Protein AF-A0A2G9THF0-F1 (afdb_monomer)

Foldseek 3Di:
DVVVVVVVVVVCCVVPVVPPPVPDPDLVVLVVLLVVLLVVLLVQLLVQLVPDDPLDRDDDDPVLVVSLVVSLCSLQVVNVRPDDVLVVLVVLLVLLLVLLVLCLPPPRDDGSVNSSSLSSSVSSLSSSLSNLVSQCPDPPDVVSLVSSLVSLVVCLVVLVVSLVSLVPDDCPVPVSSVSVNVSSVVSNVSSVVSNPPDD

pLDDT: mean 84.86, std 12.93, range [45.62, 97.19]

Mean predicted aligned error: 7.99 Å

Structure (mmCIF, N/CA/C/O backbone):
data_AF-A0A2G9THF0-F1
#
_entry.id   AF-A0A2G9THF0-F1
#
loop_
_atom_site.group_PDB
_atom_site.id
_atom_site.type_symbol
_atom_site.label_atom_id
_atom_site.label_alt_id
_atom_site.label_comp_id
_atom_site.label_asym_id
_atom_site.label_entity_id
_atom_site.label_seq_id
_atom_site.pdbx_PDB_ins_code
_atom_site.Cartn_x
_atom_site.Cartn_y
_atom_site.Cartn_z
_atom_site.occupancy
_atom_site.B_iso_or_equiv
_atom_site.auth_seq_id
_atom_site.auth_comp_id
_atom_site.auth_asym_id
_atom_site.auth_atom_id
_atom_site.pdbx_PDB_model_num
ATOM 1 N N . LEU A 1 1 ? 20.367 29.886 -7.379 1.00 46.19 1 LEU A N 1
ATOM 2 C CA . LEU A 1 1 ? 20.424 29.221 -6.057 1.00 46.19 1 LEU A CA 1
ATOM 3 C C . LEU A 1 1 ? 20.189 27.704 -6.119 1.00 46.19 1 LEU A C 1
ATOM 5 O O . LEU A 1 1 ? 21.169 26.982 -6.023 1.00 46.19 1 LEU A O 1
ATOM 9 N N . GLN A 1 2 ? 18.974 27.166 -6.332 1.00 45.62 2 GLN A N 1
ATOM 10 C CA . GLN A 1 2 ? 18.780 25.691 -6.378 1.00 45.62 2 GLN A CA 1
ATOM 11 C C . GLN A 1 2 ? 19.517 24.988 -7.537 1.00 45.62 2 GLN A C 1
ATOM 13 O O . GLN A 1 2 ? 19.970 23.855 -7.388 1.00 45.62 2 GLN A O 1
ATOM 18 N N . THR A 1 3 ? 19.655 25.653 -8.685 1.00 47.78 3 THR A N 1
ATOM 19 C CA . THR A 1 3 ? 20.345 25.112 -9.868 1.00 47.78 3 THR A CA 1
ATOM 20 C C . THR A 1 3 ? 21.864 25.061 -9.681 1.00 47.78 3 THR A C 1
ATOM 22 O O . THR A 1 3 ? 22.498 24.100 -10.097 1.00 47.78 3 THR A O 1
ATOM 25 N N . GLU A 1 4 ? 22.441 26.047 -8.987 1.00 49.06 4 GLU A N 1
ATOM 26 C CA . GLU A 1 4 ? 23.880 26.109 -8.684 1.00 49.06 4 GLU A CA 1
ATOM 27 C C . GLU A 1 4 ? 24.289 25.021 -7.688 1.00 49.06 4 GLU A C 1
ATOM 29 O O . GLU A 1 4 ? 25.320 24.383 -7.872 1.00 49.06 4 GLU A O 1
ATOM 34 N N . GLY A 1 5 ? 23.441 24.733 -6.692 1.00 53.19 5 GLY A N 1
ATOM 35 C CA . GLY A 1 5 ? 23.675 23.635 -5.749 1.00 53.19 5 GLY A CA 1
ATOM 36 C C . GLY A 1 5 ? 23.718 22.261 -6.427 1.00 53.19 5 GLY A C 1
ATOM 37 O O . GLY A 1 5 ? 24.566 21.439 -6.093 1.00 53.19 5 GLY A O 1
ATOM 38 N N . LYS A 1 6 ? 22.860 22.023 -7.431 1.00 55.34 6 LYS A N 1
ATOM 39 C CA . LYS A 1 6 ? 22.876 20.780 -8.223 1.00 55.34 6 LYS A CA 1
ATOM 40 C C . LYS A 1 6 ? 24.129 20.662 -9.094 1.00 55.34 6 LYS A C 1
ATOM 42 O O . LYS A 1 6 ? 24.686 19.574 -9.182 1.00 55.34 6 LYS A O 1
ATOM 47 N N . ILE A 1 7 ? 24.578 21.764 -9.702 1.00 60.97 7 ILE A N 1
ATOM 48 C CA . ILE A 1 7 ? 25.800 21.805 -10.525 1.00 60.97 7 ILE A CA 1
ATOM 49 C C . ILE A 1 7 ? 27.044 21.549 -9.661 1.00 60.97 7 ILE A C 1
ATOM 51 O O . ILE A 1 7 ? 27.917 20.788 -10.068 1.00 60.97 7 ILE A O 1
ATOM 55 N N . LEU A 1 8 ? 27.097 22.117 -8.453 1.00 65.19 8 LEU A N 1
ATOM 56 C CA . LEU A 1 8 ? 28.197 21.908 -7.506 1.00 65.19 8 LEU A CA 1
ATOM 57 C C . LEU A 1 8 ? 28.259 20.467 -6.985 1.00 65.19 8 LEU A C 1
ATOM 59 O O . LEU A 1 8 ? 29.343 19.897 -6.936 1.00 65.19 8 LEU A O 1
ATOM 63 N N . LEU A 1 9 ? 27.115 19.853 -6.665 1.00 62.41 9 LEU A N 1
ATOM 64 C CA . LEU A 1 9 ? 27.041 18.432 -6.298 1.00 62.41 9 LEU A CA 1
ATOM 65 C C . LEU A 1 9 ? 27.510 17.521 -7.439 1.00 62.41 9 LEU A C 1
ATOM 67 O O . LEU A 1 9 ? 28.264 16.581 -7.212 1.00 62.41 9 LEU A O 1
ATOM 71 N N . TRP A 1 10 ? 27.108 17.820 -8.676 1.00 60.34 10 TRP A N 1
ATOM 72 C CA . TRP A 1 10 ? 27.529 17.049 -9.846 1.00 60.34 10 TRP A CA 1
ATOM 73 C C . TRP A 1 10 ? 29.036 17.177 -10.109 1.00 60.34 10 TRP A C 1
ATOM 75 O O . TRP A 1 10 ? 29.701 16.179 -10.372 1.00 60.34 10 TRP A O 1
ATOM 85 N N . ALA A 1 11 ? 29.589 18.387 -9.986 1.00 68.12 11 ALA A N 1
ATOM 86 C CA . ALA A 1 11 ? 31.026 18.633 -10.103 1.00 68.12 11 ALA A CA 1
ATOM 87 C C . ALA A 1 11 ? 31.825 17.945 -8.981 1.00 68.12 11 ALA A C 1
ATOM 89 O O . ALA A 1 11 ? 32.871 17.358 -9.253 1.00 68.12 11 ALA A O 1
ATOM 90 N N . TRP A 1 12 ? 31.303 17.946 -7.749 1.00 69.38 12 TRP A N 1
ATOM 91 C CA . TRP A 1 12 ? 31.899 17.231 -6.618 1.00 69.38 12 TRP A CA 1
ATOM 92 C C . TRP A 1 12 ? 31.976 15.727 -6.883 1.00 69.38 12 TRP A C 1
ATOM 94 O O . TRP A 1 12 ? 33.036 15.131 -6.736 1.00 69.38 12 TRP A O 1
ATOM 104 N N . PHE A 1 13 ? 30.888 15.112 -7.349 1.00 69.00 13 PHE A N 1
ATOM 105 C CA . PHE A 1 13 ? 30.858 13.676 -7.639 1.00 69.00 13 PHE A CA 1
ATOM 106 C C . PHE A 1 13 ? 31.727 13.258 -8.833 1.00 69.00 13 PHE A C 1
ATOM 108 O O . PHE A 1 13 ? 32.204 12.127 -8.868 1.00 69.00 13 PHE A O 1
ATOM 115 N N . GLN A 1 14 ? 31.974 14.157 -9.789 1.00 62.50 14 GLN A N 1
ATOM 116 C CA . GLN A 1 14 ? 32.952 13.924 -10.858 1.00 62.50 14 GLN A CA 1
ATOM 117 C C . GLN A 1 14 ? 34.396 13.953 -10.335 1.00 62.50 14 GLN A C 1
ATOM 119 O O . GLN A 1 14 ? 35.231 13.178 -10.794 1.00 62.50 14 GLN A O 1
ATOM 124 N N . GLN A 1 15 ? 34.692 14.837 -9.377 1.00 66.56 15 GLN A N 1
ATOM 125 C CA . GLN A 1 15 ? 36.041 15.038 -8.842 1.00 66.56 15 GLN A CA 1
ATOM 126 C C . GLN A 1 15 ? 36.404 14.046 -7.725 1.00 66.56 15 GLN A C 1
ATOM 128 O O . GLN A 1 15 ? 37.558 13.640 -7.621 1.00 66.56 15 GLN A O 1
ATOM 133 N N . PHE A 1 16 ? 35.419 13.621 -6.935 1.00 67.00 16 PHE A N 1
ATOM 134 C CA . PHE A 1 16 ? 35.563 12.701 -5.807 1.00 67.00 16 PHE A CA 1
ATOM 135 C C . PHE A 1 16 ? 34.676 11.471 -6.006 1.00 67.00 16 PHE A C 1
ATOM 137 O O . PHE A 1 16 ? 33.844 11.127 -5.169 1.00 67.00 16 PHE A O 1
ATOM 144 N N . SER A 1 17 ? 34.833 10.803 -7.151 1.00 55.53 17 SER A N 1
ATOM 145 C CA . SER A 1 17 ? 34.035 9.612 -7.480 1.00 55.53 17 SER A CA 1
ATOM 146 C C . SER A 1 17 ? 34.189 8.472 -6.460 1.00 55.53 17 SER A C 1
ATOM 148 O O . SER A 1 17 ? 33.284 7.661 -6.305 1.00 55.53 17 SER A O 1
ATOM 150 N N . GLU A 1 18 ? 35.293 8.451 -5.711 1.00 52.53 18 GLU A N 1
ATOM 151 C CA . GLU A 1 18 ? 35.567 7.501 -4.626 1.00 52.53 18 GLU A CA 1
ATOM 152 C C . GLU A 1 18 ? 34.770 7.797 -3.340 1.00 52.53 18 GLU A C 1
ATOM 154 O O . GLU A 1 18 ? 34.523 6.881 -2.556 1.00 52.53 18 GLU A O 1
ATOM 159 N N . GLU A 1 19 ? 34.336 9.049 -3.141 1.00 56.50 19 GLU A N 1
ATOM 160 C CA . GLU A 1 19 ? 33.492 9.492 -2.017 1.00 56.50 19 GLU A CA 1
ATOM 161 C C . GLU A 1 19 ? 31.995 9.302 -2.291 1.00 56.50 19 GLU A C 1
ATOM 163 O O . GLU A 1 19 ? 31.172 9.460 -1.385 1.00 56.50 19 GLU A O 1
ATOM 168 N N . LEU A 1 20 ? 31.615 8.955 -3.528 1.00 56.69 20 LEU A N 1
ATOM 169 C CA . LEU A 1 20 ? 30.257 8.504 -3.808 1.00 56.69 20 LEU A CA 1
ATOM 170 C C . LEU A 1 20 ? 30.009 7.223 -3.001 1.00 56.69 20 LEU A C 1
ATOM 172 O O . LEU A 1 20 ? 30.681 6.216 -3.241 1.00 56.69 20 LEU A O 1
ATOM 176 N N . PRO A 1 21 ? 28.987 7.177 -2.130 1.00 51.50 21 PRO A N 1
ATOM 177 C CA . PRO A 1 21 ? 28.589 5.953 -1.440 1.00 51.50 21 PRO A CA 1
ATOM 178 C C . PRO A 1 21 ? 27.869 4.972 -2.393 1.00 51.50 21 PRO A C 1
ATOM 180 O O . PRO A 1 21 ? 26.938 4.279 -2.001 1.00 51.50 21 PRO A O 1
ATOM 183 N N . LEU A 1 22 ? 28.275 4.920 -3.666 1.00 53.69 22 LEU A N 1
ATOM 184 C CA . LEU A 1 22 ? 27.752 4.038 -4.713 1.00 53.69 22 LEU A CA 1
ATOM 185 C C . LEU A 1 22 ? 28.699 2.860 -4.984 1.00 53.69 22 LEU A C 1
ATOM 187 O O . LEU A 1 22 ? 28.663 2.280 -6.066 1.00 53.69 22 LEU A O 1
ATOM 191 N N . GLN A 1 23 ? 29.563 2.501 -4.029 1.00 50.25 23 GLN A N 1
ATOM 192 C CA . GLN A 1 23 ? 30.571 1.459 -4.249 1.00 50.25 23 GLN A CA 1
ATOM 193 C C . GLN A 1 23 ? 29.983 0.045 -4.416 1.00 50.25 23 GLN A C 1
ATOM 195 O O . GLN A 1 23 ? 30.711 -0.860 -4.812 1.00 50.25 23 GLN A O 1
ATOM 200 N N . ASP A 1 24 ? 28.678 -0.157 -4.196 1.00 58.00 24 ASP A N 1
ATOM 201 C CA . ASP A 1 24 ? 28.035 -1.454 -4.431 1.00 58.00 24 ASP A CA 1
ATOM 202 C C . ASP A 1 24 ? 26.539 -1.319 -4.789 1.00 58.00 24 ASP A C 1
ATOM 204 O O . ASP A 1 24 ? 25.646 -1.750 -4.053 1.00 58.00 24 ASP A O 1
ATOM 208 N N . VAL A 1 25 ? 26.234 -0.682 -5.929 1.00 63.56 25 VAL A N 1
ATOM 209 C CA . VAL A 1 25 ? 24.871 -0.653 -6.506 1.00 63.56 25 VAL A CA 1
ATOM 210 C C . VAL A 1 25 ? 24.585 -1.982 -7.214 1.00 63.56 25 VAL A C 1
ATOM 212 O O . VAL A 1 25 ? 24.478 -2.067 -8.437 1.00 63.56 25 VAL A O 1
ATOM 215 N N . SER A 1 26 ? 24.500 -3.055 -6.432 1.00 71.94 26 SER A N 1
ATOM 216 C CA . SER A 1 26 ? 24.036 -4.361 -6.893 1.00 71.94 26 SER A CA 1
ATOM 217 C C . SER A 1 26 ? 22.521 -4.495 -6.707 1.00 71.94 26 SER A C 1
ATOM 219 O O . SER A 1 26 ? 21.927 -3.877 -5.821 1.00 71.94 26 SER A O 1
ATOM 221 N N . THR A 1 27 ? 21.872 -5.348 -7.507 1.00 73.06 27 THR A N 1
ATOM 222 C CA . THR A 1 27 ? 20.439 -5.673 -7.343 1.00 73.06 27 THR A CA 1
ATOM 223 C C . THR A 1 27 ? 20.122 -6.148 -5.922 1.00 73.06 27 THR A C 1
ATOM 225 O O . THR A 1 27 ? 19.063 -5.830 -5.383 1.00 73.06 27 THR A O 1
ATOM 228 N N . HIS A 1 28 ? 21.057 -6.869 -5.295 1.00 78.94 28 HIS A N 1
ATOM 229 C CA . HIS A 1 28 ? 20.930 -7.330 -3.917 1.00 78.94 28 HIS A CA 1
ATOM 230 C C . HIS A 1 28 ? 20.872 -6.162 -2.926 1.00 78.94 28 HIS A C 1
ATOM 232 O O . HIS A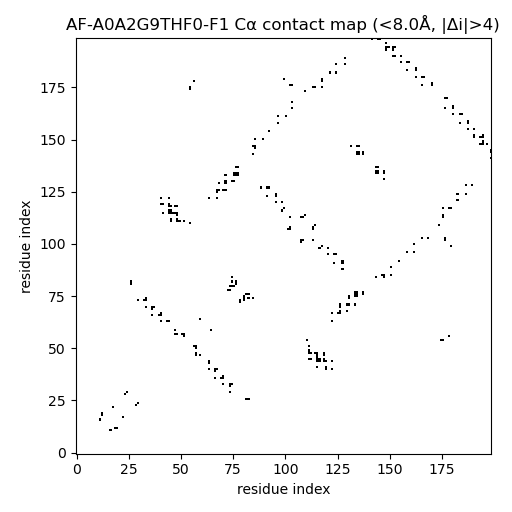 1 28 ? 19.949 -6.099 -2.118 1.00 78.94 28 HIS A O 1
ATOM 238 N N . ASN A 1 29 ? 21.803 -5.209 -3.017 1.00 78.75 29 ASN A N 1
ATOM 239 C CA . ASN A 1 29 ? 21.850 -4.077 -2.092 1.00 78.75 29 ASN A CA 1
ATOM 240 C C . ASN A 1 29 ? 20.678 -3.114 -2.286 1.00 78.75 29 ASN A C 1
ATOM 242 O O . ASN A 1 29 ? 20.147 -2.611 -1.301 1.00 78.75 29 ASN A O 1
ATOM 246 N N . VAL A 1 30 ? 20.227 -2.909 -3.528 1.00 79.31 30 VAL A N 1
ATOM 247 C CA . VAL A 1 30 ? 19.004 -2.140 -3.822 1.00 79.31 30 VAL A CA 1
ATOM 248 C C . VAL A 1 30 ? 17.781 -2.803 -3.187 1.00 79.31 30 VAL A C 1
ATOM 250 O O . VAL A 1 30 ? 16.990 -2.125 -2.533 1.00 79.31 30 VAL A O 1
ATOM 253 N N . SER A 1 31 ? 17.652 -4.126 -3.322 1.00 81.94 31 SER A N 1
ATOM 254 C CA . SER A 1 31 ? 16.538 -4.877 -2.725 1.00 81.94 31 SER A CA 1
ATOM 255 C C . SER A 1 31 ? 16.580 -4.814 -1.198 1.00 81.94 31 SER A C 1
ATOM 257 O O . SER A 1 31 ? 15.575 -4.505 -0.567 1.00 81.94 31 SER A O 1
ATOM 259 N N . LYS A 1 32 ? 17.759 -5.009 -0.599 1.00 85.62 32 LYS A N 1
ATOM 260 C CA . LYS A 1 32 ? 17.951 -4.915 0.851 1.00 85.62 32 LYS A CA 1
ATOM 261 C C . LYS A 1 32 ? 17.640 -3.515 1.389 1.00 85.62 32 LYS A C 1
ATOM 263 O O . LYS A 1 32 ? 16.940 -3.392 2.387 1.00 85.62 32 LYS A O 1
ATOM 268 N N . ALA A 1 33 ? 18.111 -2.463 0.720 1.00 86.56 33 ALA A N 1
ATOM 269 C CA . ALA A 1 33 ? 17.823 -1.083 1.110 1.00 86.56 33 ALA A CA 1
ATOM 270 C C . ALA A 1 33 ? 16.321 -0.770 1.031 1.00 86.56 33 ALA A C 1
ATOM 272 O O . ALA A 1 33 ? 15.780 -0.098 1.908 1.00 86.56 33 ALA A O 1
ATOM 273 N N . TYR A 1 34 ? 15.634 -1.291 0.012 1.00 89.00 34 TYR A N 1
ATOM 274 C CA . TYR A 1 34 ? 14.182 -1.200 -0.089 1.00 89.00 34 TYR A CA 1
ATOM 275 C C . TYR A 1 34 ? 13.473 -1.937 1.060 1.00 89.00 34 TYR A C 1
ATOM 277 O O . TYR A 1 34 ? 12.586 -1.368 1.693 1.00 89.00 34 TYR A O 1
ATOM 285 N N . GLU A 1 35 ? 13.880 -3.167 1.377 1.00 90.56 35 GLU A N 1
ATOM 286 C CA . GLU A 1 35 ? 13.319 -3.934 2.497 1.00 90.56 35 GLU A CA 1
ATOM 287 C C . GLU A 1 35 ? 13.536 -3.243 3.849 1.00 90.56 35 GLU A C 1
ATOM 289 O O . GLU A 1 35 ? 12.630 -3.212 4.683 1.00 90.56 35 GLU A O 1
ATOM 294 N N . ASP A 1 36 ? 14.714 -2.665 4.073 1.00 92.69 36 ASP A N 1
ATOM 295 C CA . ASP A 1 36 ? 15.015 -1.937 5.305 1.00 92.69 36 ASP A CA 1
ATOM 296 C C . ASP A 1 36 ? 14.191 -0.642 5.408 1.00 92.69 36 ASP A C 1
ATOM 298 O O . ASP A 1 36 ? 13.702 -0.312 6.490 1.00 92.69 36 ASP A O 1
ATOM 302 N N . LEU A 1 37 ? 13.923 0.038 4.285 1.00 93.12 37 LEU A N 1
ATOM 303 C CA . LEU A 1 37 ? 12.974 1.156 4.244 1.00 93.12 37 LEU A CA 1
ATOM 304 C C . LEU A 1 37 ? 11.540 0.719 4.558 1.00 93.12 37 LEU A C 1
ATOM 306 O O . LEU A 1 37 ? 10.845 1.429 5.282 1.00 93.12 37 LEU A O 1
ATOM 310 N N . LEU A 1 38 ? 11.091 -0.439 4.064 1.00 93.81 38 LEU A N 1
ATOM 311 C CA . LEU A 1 38 ? 9.764 -0.966 4.402 1.00 93.81 38 LEU A CA 1
ATOM 312 C C . LEU A 1 38 ? 9.626 -1.234 5.904 1.00 93.81 38 LEU A C 1
ATOM 314 O O . LEU A 1 38 ? 8.623 -0.836 6.497 1.00 93.81 38 LEU A O 1
ATOM 318 N N . LYS A 1 39 ? 10.640 -1.851 6.523 1.00 95.50 39 LYS A N 1
ATOM 319 C CA . LYS A 1 39 ? 10.667 -2.075 7.978 1.00 95.50 39 LYS A CA 1
ATOM 320 C C . LYS A 1 39 ? 10.646 -0.756 8.740 1.00 95.50 39 LYS A C 1
ATOM 322 O O . LYS A 1 39 ? 9.875 -0.599 9.678 1.00 95.50 39 LYS A O 1
ATOM 327 N N . HIS A 1 40 ? 11.435 0.222 8.307 1.00 96.00 40 HIS A N 1
ATOM 328 C CA . HIS A 1 40 ? 11.429 1.538 8.934 1.00 96.00 40 HIS A CA 1
ATOM 329 C C . HIS A 1 40 ? 10.055 2.224 8.824 1.00 96.00 40 HIS A C 1
ATOM 331 O O . HIS A 1 40 ? 9.562 2.807 9.787 1.00 96.00 40 HIS A O 1
ATOM 337 N N . MET A 1 41 ? 9.378 2.098 7.680 1.00 95.75 41 MET A N 1
ATOM 338 C CA . MET A 1 41 ? 8.012 2.600 7.503 1.00 95.75 41 MET A CA 1
ATOM 339 C C . MET A 1 41 ? 6.987 1.878 8.393 1.00 95.75 41 MET A C 1
ATOM 341 O O . MET A 1 41 ? 6.001 2.503 8.787 1.00 95.75 41 MET A O 1
ATOM 345 N N . ASP A 1 42 ? 7.207 0.603 8.731 1.00 95.94 42 ASP A N 1
ATOM 346 C CA . ASP A 1 42 ? 6.404 -0.122 9.728 1.00 95.94 42 ASP A CA 1
ATOM 347 C C . ASP A 1 42 ? 6.591 0.431 11.131 1.00 95.94 42 ASP A C 1
ATOM 349 O O . ASP A 1 42 ? 5.610 0.725 11.812 1.00 95.94 42 ASP A O 1
ATOM 353 N N . GLU A 1 43 ? 7.836 0.657 11.539 1.00 97.19 43 GLU A N 1
ATOM 354 C CA . GLU A 1 43 ? 8.139 1.264 12.836 1.00 97.19 43 GLU A CA 1
ATOM 355 C C . GLU A 1 43 ? 7.514 2.660 12.963 1.00 97.19 43 GLU A C 1
ATOM 357 O O . GLU A 1 43 ? 7.044 3.056 14.032 1.00 97.19 43 GLU A O 1
ATOM 362 N N . LEU A 1 44 ? 7.496 3.435 11.875 1.00 96.12 44 LEU A N 1
ATOM 363 C CA . LEU A 1 44 ? 6.852 4.745 11.858 1.00 96.12 44 LEU A CA 1
ATOM 364 C C . LEU A 1 44 ? 5.321 4.643 11.927 1.00 96.12 44 LEU A C 1
ATOM 366 O O . LEU A 1 44 ? 4.701 5.429 12.647 1.00 96.12 44 LEU A O 1
ATOM 370 N N . ALA A 1 45 ? 4.717 3.662 11.252 1.00 95.31 45 ALA A N 1
ATOM 371 C CA . ALA A 1 45 ? 3.284 3.381 11.351 1.00 95.31 45 ALA A CA 1
ATOM 372 C C . ALA A 1 45 ? 2.880 2.986 12.785 1.00 95.31 45 ALA A C 1
ATOM 374 O O . ALA A 1 45 ? 1.872 3.475 13.303 1.00 95.31 45 ALA A O 1
ATOM 375 N N . GLU A 1 46 ? 3.699 2.180 13.464 1.00 95.56 46 GLU A N 1
ATOM 376 C CA . GLU A 1 46 ? 3.526 1.834 14.880 1.00 95.56 46 GLU A CA 1
ATOM 377 C C . GLU A 1 46 ? 3.628 3.072 15.779 1.00 95.56 46 GLU A C 1
ATOM 379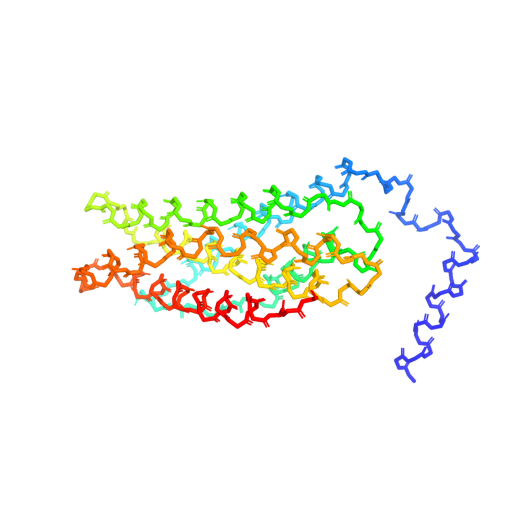 O O . GLU A 1 46 ? 2.722 3.348 16.567 1.00 95.56 46 GLU A O 1
ATOM 384 N N . LYS A 1 47 ? 4.672 3.891 15.606 1.00 95.00 47 LYS A N 1
ATOM 385 C CA . LYS A 1 47 ? 4.830 5.158 16.345 1.00 95.00 47 LYS A CA 1
ATOM 386 C C . LYS A 1 47 ? 3.665 6.120 16.105 1.00 95.00 47 LYS A C 1
ATOM 388 O O . LYS A 1 47 ? 3.294 6.875 17.004 1.00 95.00 47 LYS A O 1
ATOM 393 N N . ARG A 1 48 ? 3.091 6.132 14.901 1.00 93.69 48 ARG A N 1
ATOM 394 C CA . ARG A 1 48 ? 1.903 6.932 14.567 1.00 93.69 48 ARG A CA 1
ATOM 395 C C . ARG A 1 48 ? 0.662 6.410 15.286 1.00 93.69 48 ARG A C 1
ATOM 397 O O . ARG A 1 48 ? -0.115 7.220 15.782 1.00 93.69 48 ARG A O 1
ATOM 404 N N . ALA A 1 49 ? 0.505 5.093 15.409 1.00 93.25 49 ALA A N 1
ATOM 405 C CA . ALA A 1 49 ? -0.566 4.486 16.198 1.00 93.25 49 ALA A CA 1
ATOM 406 C C . ALA A 1 49 ? -0.443 4.782 17.698 1.00 93.25 49 ALA A C 1
ATOM 408 O O . ALA A 1 49 ? -1.451 5.078 18.332 1.00 93.25 49 ALA A O 1
ATOM 409 N N . GLN A 1 50 ? 0.771 4.803 18.250 1.00 92.12 50 GLN A N 1
ATOM 410 C CA . GLN A 1 50 ? 1.018 5.122 19.667 1.00 92.12 50 GLN A CA 1
ATOM 411 C C . GLN A 1 50 ? 0.624 6.545 20.060 1.00 92.12 50 GLN A C 1
ATOM 413 O O . GLN A 1 50 ? 0.255 6.800 21.202 1.00 92.12 50 GLN A O 1
ATOM 418 N N . LYS A 1 51 ? 0.710 7.486 19.118 1.00 90.06 51 LYS A N 1
ATOM 419 C CA . LYS A 1 51 ? 0.336 8.891 19.338 1.00 90.06 51 LYS A CA 1
ATOM 420 C C . LYS A 1 51 ? -1.175 9.119 19.278 1.00 90.06 51 LYS A C 1
ATOM 422 O O . LYS A 1 51 ? -1.620 10.248 19.459 1.00 90.06 51 LYS A O 1
ATOM 427 N N . MET A 1 52 ? -1.948 8.088 18.946 1.00 87.56 52 MET A N 1
ATOM 428 C CA . MET A 1 52 ? -3.368 8.211 18.676 1.00 87.56 52 MET A CA 1
ATOM 429 C C . MET A 1 52 ? -4.183 8.315 19.962 1.00 87.56 52 MET A C 1
ATOM 431 O O . MET A 1 52 ? -4.171 7.419 20.802 1.00 87.56 52 MET A O 1
ATOM 435 N N . GLU A 1 53 ? -4.967 9.383 20.061 1.00 80.62 53 GLU A N 1
ATOM 436 C CA . GLU A 1 53 ? -5.932 9.589 21.137 1.00 80.62 53 GLU A CA 1
ATOM 437 C C . GLU A 1 53 ? -7.357 9.373 20.602 1.00 80.62 53 GLU A C 1
ATOM 439 O O . GLU A 1 53 ? -7.721 9.875 19.536 1.00 80.62 53 GLU A O 1
ATOM 444 N N . ASN A 1 54 ? -8.178 8.620 21.343 1.00 80.19 54 ASN A N 1
ATOM 445 C CA . ASN A 1 54 ? -9.612 8.426 21.074 1.00 80.19 54 ASN A CA 1
ATOM 446 C C . ASN A 1 54 ? -9.960 7.931 19.652 1.00 80.19 54 ASN A C 1
ATOM 448 O O . ASN A 1 54 ? -10.906 8.432 19.045 1.00 80.19 54 ASN A O 1
ATOM 452 N N . ASP A 1 55 ? -9.196 6.978 19.104 1.00 78.50 55 ASP A N 1
ATOM 453 C CA . ASP A 1 55 ? -9.453 6.368 17.783 1.00 78.50 55 ASP A CA 1
ATOM 454 C C . ASP A 1 55 ? -9.559 7.372 16.614 1.00 78.50 55 ASP A C 1
ATOM 456 O O . ASP A 1 55 ? -10.194 7.101 15.590 1.00 78.50 55 ASP A O 1
ATOM 460 N N . THR A 1 56 ? -8.936 8.546 16.749 1.00 82.44 56 THR A N 1
ATOM 461 C CA . THR A 1 56 ? -8.916 9.559 15.689 1.00 82.44 56 THR A CA 1
ATOM 462 C C . THR A 1 56 ? -7.726 9.320 14.757 1.00 82.44 56 THR A C 1
ATOM 464 O O . THR A 1 56 ? -6.589 9.359 15.226 1.00 82.44 56 THR A O 1
ATOM 467 N N . PRO A 1 57 ? -7.936 9.121 13.440 1.00 85.12 57 PRO A N 1
ATOM 468 C CA . PRO A 1 57 ? -6.836 8.944 12.500 1.00 85.12 57 PRO A CA 1
ATOM 469 C C . PRO A 1 57 ? -5.863 10.127 12.535 1.00 85.12 57 PRO A C 1
ATOM 471 O O . PRO A 1 57 ? -6.253 11.277 12.334 1.00 85.12 57 PRO A O 1
ATOM 474 N N . ILE A 1 58 ? -4.581 9.840 12.735 1.00 89.94 58 ILE A N 1
ATOM 475 C CA . ILE A 1 58 ? -3.495 10.822 12.640 1.00 89.94 58 ILE A CA 1
ATOM 476 C C . ILE A 1 58 ? -3.021 10.863 11.194 1.00 89.94 58 ILE A C 1
ATOM 478 O O . ILE A 1 58 ? -3.035 9.828 10.538 1.00 89.94 58 ILE A O 1
ATOM 482 N N . SER A 1 59 ? -2.597 12.016 10.676 1.00 89.62 59 SER A N 1
ATOM 483 C CA . SER A 1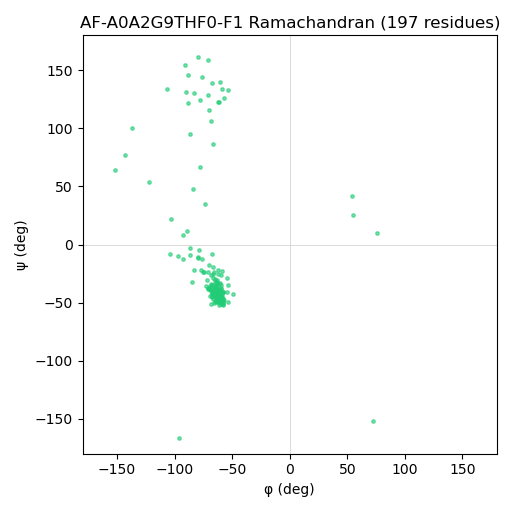 59 ? -2.019 12.147 9.331 1.00 89.62 59 SER A CA 1
ATOM 484 C C . SER A 1 59 ? -0.618 11.534 9.224 1.00 89.62 59 SER A C 1
ATOM 486 O O . SER A 1 59 ? 0.082 11.376 10.220 1.00 89.62 59 SER A O 1
ATOM 488 N N . ILE A 1 60 ? -0.191 11.209 8.003 1.00 92.69 60 ILE A N 1
ATOM 489 C CA . ILE A 1 60 ? 1.179 10.746 7.741 1.00 92.69 60 ILE A CA 1
ATOM 490 C C . ILE A 1 60 ? 2.194 11.820 8.151 1.00 92.69 60 ILE A C 1
ATOM 492 O O . ILE A 1 60 ? 1.955 13.011 7.939 1.00 92.69 60 ILE A O 1
ATOM 496 N N . SER A 1 61 ? 3.304 11.406 8.757 1.00 93.25 61 SER A N 1
ATOM 497 C CA . SER A 1 61 ? 4.399 12.308 9.120 1.00 93.25 61 SER A CA 1
ATOM 498 C C . SER A 1 61 ? 5.300 12.644 7.925 1.00 93.25 61 SER A C 1
ATOM 500 O O . SER A 1 61 ? 5.343 11.922 6.925 1.00 93.25 61 SER A O 1
ATOM 502 N N . ASP A 1 62 ? 6.069 13.730 8.035 1.00 92.94 62 ASP A N 1
ATOM 503 C CA . ASP A 1 62 ? 7.055 14.103 7.012 1.00 92.94 62 ASP A CA 1
ATOM 504 C C . ASP A 1 62 ? 8.141 13.032 6.832 1.00 92.94 62 ASP A C 1
ATOM 506 O O . ASP A 1 62 ? 8.590 12.790 5.712 1.00 92.94 62 ASP A O 1
ATOM 510 N N . GLU A 1 63 ? 8.523 12.352 7.916 1.00 93.31 63 GLU A N 1
ATOM 511 C CA . GLU A 1 63 ? 9.505 11.262 7.916 1.00 93.31 63 GLU A CA 1
ATOM 512 C C . GLU A 1 63 ? 8.981 10.020 7.175 1.00 93.31 63 GLU A C 1
ATOM 514 O O . GLU A 1 63 ? 9.678 9.462 6.322 1.00 93.31 63 GLU A O 1
ATOM 519 N N . GLU A 1 64 ? 7.722 9.629 7.407 1.00 92.12 64 GLU A N 1
ATOM 520 C CA . GLU A 1 64 ? 7.065 8.555 6.645 1.00 92.12 64 GLU A CA 1
ATOM 521 C C . GLU A 1 64 ? 6.958 8.911 5.158 1.00 92.12 64 GLU A C 1
ATOM 523 O O . GLU A 1 64 ? 7.219 8.078 4.286 1.00 92.12 64 GLU A O 1
ATOM 528 N N . ASN A 1 65 ? 6.606 10.161 4.849 1.00 92.25 65 ASN A N 1
ATOM 529 C CA . ASN A 1 65 ? 6.506 10.642 3.475 1.00 92.25 65 ASN A CA 1
ATOM 530 C C . ASN A 1 65 ? 7.878 10.653 2.775 1.00 92.25 65 ASN A C 1
ATOM 532 O O . ASN A 1 65 ? 7.988 10.272 1.607 1.00 92.25 65 ASN A O 1
ATOM 536 N N . ALA A 1 66 ? 8.939 11.056 3.477 1.00 91.94 66 ALA A N 1
ATOM 537 C CA . ALA A 1 66 ? 10.307 11.002 2.970 1.00 91.94 66 ALA A CA 1
ATOM 538 C C . ALA A 1 66 ? 10.746 9.555 2.700 1.00 91.94 66 ALA A C 1
ATOM 540 O O . ALA A 1 66 ? 11.215 9.264 1.599 1.00 91.94 66 ALA A O 1
ATOM 541 N N . SER A 1 67 ? 10.503 8.643 3.645 1.00 92.31 67 SER A N 1
ATOM 542 C CA . SER A 1 67 ? 10.809 7.211 3.504 1.00 92.31 67 SER A CA 1
ATOM 543 C C . SER A 1 67 ? 10.062 6.582 2.328 1.00 92.31 67 SER A C 1
ATOM 545 O O . SER A 1 67 ? 10.657 5.876 1.514 1.00 92.31 67 SER A O 1
ATOM 547 N N . THR A 1 68 ? 8.784 6.935 2.160 1.00 92.81 68 THR A N 1
ATOM 548 C CA . THR A 1 68 ? 7.958 6.511 1.020 1.00 92.81 68 THR A CA 1
ATOM 549 C C . THR A 1 68 ? 8.585 6.948 -0.306 1.00 92.81 68 THR A C 1
ATOM 551 O O . THR A 1 68 ? 8.749 6.143 -1.221 1.00 92.81 68 THR A O 1
ATOM 554 N N . LYS A 1 69 ? 8.992 8.219 -0.417 1.00 90.81 69 LYS A N 1
ATOM 555 C CA . LYS A 1 69 ? 9.637 8.759 -1.627 1.00 90.81 69 LYS A CA 1
ATOM 556 C C . LYS A 1 69 ? 10.982 8.095 -1.914 1.00 90.81 69 LYS A C 1
ATOM 558 O O . LYS A 1 69 ? 11.277 7.821 -3.076 1.00 90.81 69 LYS A O 1
ATOM 563 N N . MET A 1 70 ? 11.779 7.819 -0.882 1.00 90.25 70 MET A N 1
ATOM 564 C CA . MET A 1 70 ? 13.048 7.102 -1.028 1.00 90.25 70 MET A CA 1
ATOM 565 C C . MET A 1 70 ? 12.821 5.678 -1.539 1.00 90.25 70 MET A C 1
ATOM 567 O O . MET A 1 70 ? 13.456 5.273 -2.509 1.00 90.25 70 MET A O 1
ATOM 571 N N . ALA A 1 71 ? 11.871 4.945 -0.959 1.00 91.06 71 ALA A N 1
ATOM 572 C CA . ALA A 1 71 ? 11.538 3.588 -1.385 1.00 91.06 71 ALA A CA 1
ATOM 573 C C . ALA A 1 71 ? 11.032 3.544 -2.838 1.00 91.06 71 ALA A C 1
ATOM 575 O O . ALA A 1 71 ? 11.449 2.677 -3.607 1.00 91.06 71 ALA A O 1
ATOM 576 N N . ILE A 1 72 ? 10.214 4.520 -3.255 1.00 90.56 72 ILE A N 1
ATOM 577 C CA . ILE A 1 72 ? 9.819 4.681 -4.666 1.00 90.56 72 ILE A CA 1
ATOM 578 C C . ILE A 1 72 ? 11.054 4.891 -5.551 1.00 90.56 72 ILE A C 1
ATOM 580 O O . ILE A 1 72 ? 11.145 4.291 -6.618 1.00 90.56 72 ILE A O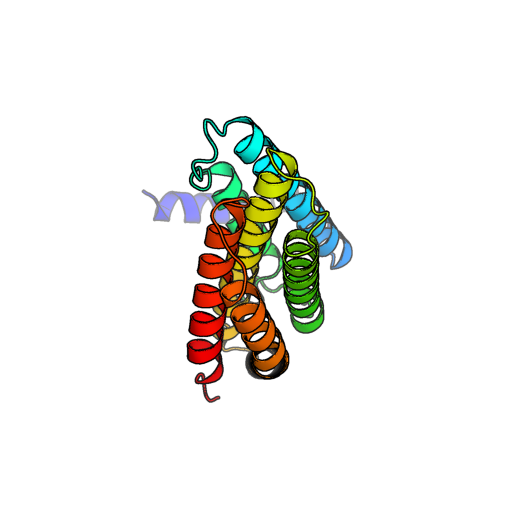 1
ATOM 584 N N . ALA A 1 73 ? 12.016 5.713 -5.124 1.00 87.38 73 ALA A N 1
ATOM 585 C CA . ALA A 1 73 ? 13.216 5.990 -5.909 1.00 87.38 73 ALA A CA 1
ATOM 586 C C . ALA A 1 73 ? 14.093 4.742 -6.126 1.00 87.38 73 ALA A C 1
ATOM 588 O O . ALA A 1 73 ? 14.624 4.580 -7.223 1.00 87.38 73 ALA A O 1
ATOM 589 N N . TYR A 1 74 ? 14.200 3.841 -5.143 1.00 85.44 74 TYR A N 1
ATOM 590 C CA . TYR A 1 74 ? 14.945 2.578 -5.291 1.00 85.44 74 TYR A CA 1
ATOM 591 C C . TYR A 1 74 ? 14.350 1.642 -6.351 1.00 85.44 74 TYR A C 1
ATOM 593 O O . TYR A 1 74 ? 15.081 0.930 -7.043 1.00 85.44 74 TYR A O 1
ATOM 601 N N . LEU A 1 75 ? 13.025 1.657 -6.494 1.00 86.12 75 LEU A N 1
ATOM 602 C CA . LEU A 1 75 ? 12.304 0.803 -7.438 1.00 86.12 75 LEU A CA 1
ATOM 603 C C . LEU A 1 75 ? 11.972 1.505 -8.755 1.00 86.12 75 LEU A C 1
ATOM 605 O O . LEU A 1 75 ? 11.535 0.864 -9.701 1.00 86.12 75 LEU A O 1
ATOM 609 N N . SER A 1 76 ? 12.164 2.818 -8.839 1.00 85.94 76 SER A N 1
ATOM 610 C CA . SER A 1 76 ? 11.827 3.586 -10.029 1.00 85.94 76 SER A CA 1
ATOM 611 C C . SER A 1 76 ? 12.658 3.123 -11.236 1.00 85.94 76 SER A C 1
ATOM 613 O O . SER A 1 76 ? 13.890 3.224 -11.200 1.00 85.94 76 SER A O 1
ATOM 615 N N . PRO A 1 77 ? 12.019 2.700 -12.344 1.00 81.50 77 PRO A N 1
ATOM 616 C CA . PRO A 1 77 ? 12.747 2.342 -13.561 1.00 81.50 77 PRO A CA 1
ATOM 617 C C . PRO A 1 77 ? 13.447 3.561 -14.185 1.00 81.50 77 PRO A C 1
ATOM 619 O O . PRO A 1 77 ? 14.484 3.422 -14.829 1.00 81.50 77 PRO A O 1
ATOM 622 N N . VAL A 1 78 ? 12.955 4.776 -13.904 1.00 76.62 78 VAL A N 1
ATOM 623 C CA . VAL A 1 78 ? 13.562 6.049 -14.336 1.00 76.62 78 VAL A CA 1
ATOM 624 C C . VAL A 1 78 ? 14.965 6.245 -13.745 1.00 76.62 78 VAL A C 1
ATOM 626 O O . VAL A 1 78 ? 15.799 6.916 -14.346 1.00 76.62 78 VAL A O 1
ATOM 629 N N . ASN A 1 79 ? 15.261 5.622 -12.601 1.00 72.69 79 ASN A N 1
ATOM 630 C CA . ASN A 1 79 ? 16.563 5.717 -11.937 1.00 72.69 79 ASN A CA 1
ATOM 631 C C . ASN A 1 79 ? 17.565 4.645 -12.408 1.00 72.69 79 ASN A C 1
ATOM 633 O O . ASN A 1 79 ? 18.600 4.452 -11.775 1.00 72.69 79 ASN A O 1
ATOM 637 N N . GLY A 1 80 ? 17.269 3.925 -13.498 1.00 65.19 80 GLY A N 1
ATOM 638 C CA . GLY A 1 80 ? 18.134 2.867 -14.034 1.00 65.19 80 GLY A CA 1
ATOM 639 C C . GLY A 1 80 ? 18.088 1.557 -13.238 1.00 65.19 80 GLY A C 1
ATOM 640 O O . GLY A 1 80 ? 18.892 0.655 -13.482 1.00 65.19 80 GLY A O 1
ATOM 641 N N . SER A 1 81 ? 17.147 1.440 -12.297 1.00 64.50 81 SER A N 1
ATOM 642 C CA . SER A 1 81 ? 16.932 0.237 -11.498 1.00 64.50 81 SER A CA 1
ATOM 643 C C . SER A 1 81 ? 16.349 -0.873 -12.379 1.00 64.50 81 SER A C 1
ATOM 645 O O . SER A 1 81 ? 15.239 -0.751 -12.892 1.00 64.50 81 SER A O 1
ATOM 647 N N . ARG A 1 82 ? 17.090 -1.972 -12.571 1.00 66.44 82 ARG A N 1
ATOM 648 C CA . ARG A 1 82 ? 16.614 -3.173 -13.292 1.00 66.44 82 ARG A CA 1
ATOM 649 C C . ARG A 1 82 ? 15.823 -4.099 -12.365 1.00 66.44 82 ARG A C 1
ATOM 651 O O . ARG A 1 82 ? 16.116 -5.291 -12.282 1.00 66.44 82 ARG A O 1
ATOM 658 N N . VAL A 1 83 ? 14.884 -3.544 -11.606 1.00 71.50 83 VAL A N 1
ATOM 659 C CA . VAL A 1 83 ? 14.042 -4.333 -10.704 1.00 71.50 83 VAL A CA 1
ATOM 660 C C . VAL A 1 83 ? 12.800 -4.787 -11.456 1.00 71.50 83 VAL A C 1
ATOM 662 O O . VAL A 1 83 ? 12.125 -3.984 -12.099 1.00 71.50 83 VAL A O 1
ATOM 665 N N . ASP A 1 84 ? 12.487 -6.078 -11.360 1.00 78.38 84 ASP A N 1
ATOM 666 C CA . ASP A 1 84 ? 11.204 -6.586 -11.828 1.00 78.38 84 ASP A CA 1
ATOM 667 C C . ASP A 1 84 ? 10.090 -6.052 -10.913 1.00 78.38 84 ASP A C 1
ATOM 669 O O . ASP A 1 84 ? 9.939 -6.439 -9.748 1.00 78.38 84 ASP A O 1
ATOM 673 N N . LEU A 1 85 ? 9.328 -5.097 -11.442 1.00 87.50 85 LEU A N 1
ATOM 674 C CA . LEU A 1 85 ? 8.283 -4.404 -10.698 1.00 87.50 85 LEU A CA 1
ATOM 675 C C . LEU A 1 85 ? 7.070 -5.285 -10.437 1.00 87.50 85 LEU A C 1
ATOM 677 O O . LEU A 1 85 ? 6.399 -5.101 -9.424 1.00 87.50 85 LEU A O 1
ATOM 681 N N . LYS A 1 86 ? 6.773 -6.235 -11.327 1.00 88.62 86 LYS A N 1
ATOM 682 C CA . LYS A 1 86 ? 5.557 -7.044 -11.241 1.00 88.62 86 LYS A CA 1
ATOM 683 C C . LYS A 1 86 ? 5.480 -7.876 -9.950 1.00 88.62 86 LYS A C 1
ATOM 685 O O . LYS A 1 86 ? 4.467 -7.749 -9.261 1.00 88.62 86 LYS A O 1
ATOM 690 N N . PRO A 1 87 ? 6.496 -8.677 -9.565 1.00 89.06 87 PRO A N 1
ATOM 691 C CA . PRO A 1 87 ? 6.460 -9.419 -8.306 1.00 89.06 87 PRO A CA 1
ATOM 692 C C . PRO A 1 87 ? 6.447 -8.487 -7.089 1.00 89.06 87 PRO A C 1
ATOM 694 O O . PRO A 1 87 ? 5.741 -8.762 -6.123 1.00 89.06 87 PRO A O 1
ATOM 697 N N . THR A 1 88 ? 7.155 -7.356 -7.150 1.00 89.06 88 THR A N 1
ATOM 698 C CA . THR A 1 88 ? 7.213 -6.383 -6.049 1.00 89.06 88 THR A CA 1
ATOM 699 C C . THR A 1 88 ? 5.850 -5.730 -5.797 1.00 89.06 88 THR A C 1
ATOM 701 O O . THR A 1 88 ? 5.345 -5.738 -4.675 1.00 89.06 88 THR A O 1
ATOM 704 N N . LEU A 1 89 ? 5.206 -5.218 -6.850 1.00 92.75 89 LEU A N 1
ATOM 705 C CA . LEU A 1 89 ? 3.865 -4.631 -6.783 1.00 92.75 89 LEU A CA 1
ATOM 706 C C . LEU A 1 89 ? 2.815 -5.679 -6.391 1.00 92.75 89 LEU A C 1
ATOM 708 O O . LEU A 1 89 ? 1.964 -5.398 -5.551 1.00 92.75 89 LEU A O 1
ATOM 712 N N . GLY A 1 90 ? 2.900 -6.893 -6.943 1.00 93.38 90 GLY A N 1
ATOM 713 C CA . GLY A 1 90 ? 2.004 -7.996 -6.587 1.00 93.38 90 GLY A CA 1
ATOM 714 C C . GLY A 1 90 ? 2.113 -8.386 -5.110 1.00 93.38 90 GLY A C 1
ATOM 715 O O . GLY A 1 90 ? 1.094 -8.562 -4.440 1.00 93.38 90 GLY A O 1
ATOM 716 N N . SER A 1 91 ? 3.334 -8.438 -4.568 1.00 91.56 91 SER A N 1
ATOM 717 C CA . SER A 1 91 ? 3.566 -8.688 -3.141 1.00 91.56 91 SER A CA 1
ATOM 718 C C . SER A 1 91 ? 2.992 -7.577 -2.261 1.00 91.56 91 SER A C 1
ATOM 720 O O . SER A 1 91 ? 2.397 -7.878 -1.229 1.00 91.56 91 SER A O 1
ATOM 722 N N . LEU A 1 92 ? 3.135 -6.305 -2.657 1.00 92.50 92 LEU A N 1
ATOM 723 C CA . LEU A 1 92 ? 2.560 -5.169 -1.924 1.00 92.50 92 LEU A CA 1
ATOM 724 C C . LEU A 1 92 ? 1.030 -5.227 -1.890 1.00 92.50 92 LEU A C 1
ATOM 726 O O . LEU A 1 92 ? 0.436 -5.012 -0.833 1.00 92.50 92 LEU A O 1
ATOM 730 N N . ILE A 1 93 ? 0.396 -5.525 -3.029 1.00 94.44 93 ILE A N 1
ATOM 731 C CA . ILE A 1 93 ? -1.061 -5.687 -3.116 1.00 94.44 93 ILE A CA 1
ATOM 732 C C . ILE A 1 93 ? -1.499 -6.841 -2.213 1.00 94.44 93 ILE A C 1
ATOM 734 O O . ILE A 1 93 ? -2.377 -6.652 -1.375 1.00 94.44 93 ILE A O 1
ATOM 738 N N . THR A 1 94 ? -0.847 -8.001 -2.324 1.00 94.25 94 THR A N 1
ATOM 739 C CA . THR A 1 94 ? -1.184 -9.197 -1.538 1.00 94.25 94 THR A CA 1
ATOM 740 C C . THR A 1 94 ? -1.086 -8.935 -0.036 1.00 94.25 94 THR A C 1
ATOM 742 O O . THR A 1 94 ? -2.060 -9.173 0.677 1.00 94.25 94 THR A O 1
ATOM 745 N N . ASP A 1 95 ? 0.024 -8.362 0.443 1.00 93.25 95 ASP A N 1
ATOM 746 C CA . ASP A 1 95 ? 0.199 -8.032 1.866 1.00 93.25 95 ASP A CA 1
ATOM 747 C C . ASP A 1 95 ? -0.886 -7.060 2.360 1.00 93.25 95 ASP A C 1
ATOM 749 O O . ASP A 1 95 ? -1.469 -7.259 3.428 1.00 93.25 95 ASP A O 1
ATOM 753 N N . CYS A 1 96 ? -1.240 -6.047 1.559 1.00 94.56 96 CYS A N 1
ATOM 754 C CA . CYS A 1 96 ? -2.330 -5.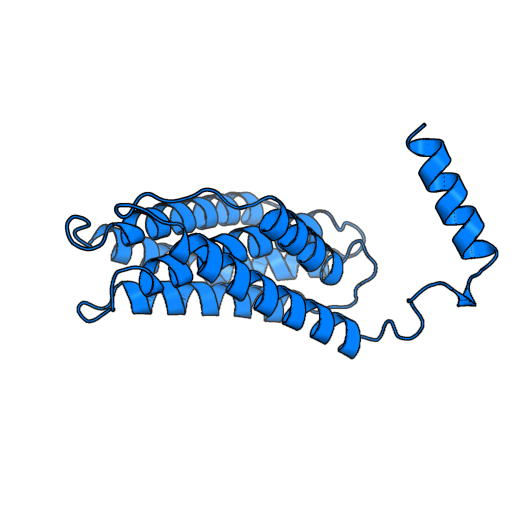131 1.902 1.00 94.56 96 CYS A CA 1
ATOM 755 C C . CYS A 1 96 ? -3.670 -5.862 2.032 1.00 94.56 96 CYS A C 1
ATOM 757 O O . CYS A 1 96 ? -4.374 -5.683 3.028 1.00 94.56 96 CYS A O 1
ATOM 759 N N . LEU A 1 97 ? -4.023 -6.694 1.050 1.00 94.25 97 LEU A N 1
ATOM 760 C CA . LEU A 1 97 ? -5.277 -7.449 1.056 1.00 94.25 97 LEU A CA 1
ATOM 761 C C . LEU A 1 97 ? -5.349 -8.402 2.255 1.00 94.25 97 LEU A C 1
ATOM 763 O O . LEU A 1 97 ? -6.392 -8.492 2.904 1.00 94.25 97 LEU A O 1
ATOM 767 N N . GLU A 1 98 ? -4.252 -9.082 2.588 1.00 94.12 98 GLU A N 1
ATOM 768 C CA . GLU A 1 98 ? -4.179 -9.985 3.739 1.00 94.12 98 GLU A CA 1
ATOM 769 C C . GLU A 1 98 ? -4.389 -9.253 5.068 1.00 94.12 98 GLU A C 1
ATOM 771 O O . GLU A 1 98 ? -5.184 -9.708 5.900 1.00 94.12 98 GLU A O 1
ATOM 776 N N . LYS A 1 99 ? -3.745 -8.095 5.266 1.00 93.50 99 LYS A N 1
ATOM 777 C CA . LYS A 1 99 ? -3.939 -7.279 6.478 1.00 93.50 99 LYS A CA 1
ATOM 778 C C . LYS A 1 99 ? -5.382 -6.793 6.609 1.00 93.50 99 LYS A C 1
ATOM 780 O O . LYS A 1 99 ? -5.966 -6.889 7.691 1.00 93.50 99 LYS A O 1
ATOM 785 N N . VAL A 1 100 ? -5.996 -6.349 5.511 1.00 94.25 100 VAL A N 1
ATOM 786 C CA . VAL A 1 100 ? -7.404 -5.921 5.518 1.00 94.25 100 VAL A CA 1
ATOM 787 C C . VAL A 1 100 ? -8.326 -7.096 5.858 1.00 94.25 100 VAL A C 1
ATOM 789 O O . VAL A 1 100 ? -9.134 -6.988 6.784 1.00 94.25 100 VAL A O 1
ATOM 792 N N . LYS A 1 101 ? -8.163 -8.252 5.201 1.00 92.88 101 LYS A N 1
ATOM 793 C CA . LYS A 1 101 ? -8.950 -9.469 5.486 1.00 92.88 101 LYS A CA 1
ATOM 794 C C . LYS A 1 101 ? -8.814 -9.912 6.943 1.00 92.88 101 LYS A C 1
ATOM 796 O O . LYS A 1 101 ? -9.801 -10.272 7.589 1.00 92.88 101 LYS A O 1
ATOM 801 N N . LYS A 1 102 ? -7.607 -9.834 7.503 1.00 92.31 102 LYS A N 1
ATOM 802 C CA . LYS A 1 102 ? -7.356 -10.122 8.920 1.00 92.31 102 LYS A CA 1
ATOM 803 C C . LYS A 1 102 ? -8.110 -9.158 9.839 1.00 92.31 102 LYS A C 1
ATOM 805 O O . LYS A 1 102 ? -8.723 -9.614 10.803 1.00 92.31 102 LYS A O 1
ATOM 810 N N . ALA A 1 103 ? -8.124 -7.861 9.534 1.00 90.44 103 ALA A N 1
ATOM 811 C CA . ALA A 1 103 ? -8.840 -6.852 10.321 1.00 90.44 103 ALA A CA 1
ATOM 812 C C . ALA A 1 103 ? -10.374 -7.013 10.270 1.00 90.44 103 ALA A C 1
ATOM 814 O O . ALA A 1 103 ? -11.086 -6.675 11.227 1.00 90.44 103 ALA A O 1
ATOM 815 N N . MET A 1 104 ? -10.891 -7.565 9.173 1.00 89.62 104 MET A N 1
ATOM 816 C CA . MET A 1 104 ? -12.316 -7.855 8.999 1.00 89.62 104 MET A CA 1
ATOM 817 C C . MET A 1 104 ? -12.796 -9.021 9.868 1.00 89.62 104 MET A C 1
ATOM 819 O O . MET A 1 104 ? -13.974 -9.066 10.225 1.00 89.62 104 MET A O 1
ATOM 823 N N . ASN A 1 105 ? -11.899 -9.923 10.285 1.00 89.00 105 ASN A N 1
ATOM 824 C CA . ASN A 1 105 ? -12.248 -11.054 11.142 1.00 89.00 105 ASN A CA 1
ATOM 825 C C . ASN A 1 105 ? -12.976 -10.577 12.420 1.00 89.00 105 ASN A C 1
ATOM 827 O O . ASN A 1 105 ? -12.498 -9.654 13.087 1.00 89.00 105 ASN A O 1
ATOM 831 N N . PRO A 1 106 ? -14.104 -11.192 12.826 1.00 83.06 106 PRO A N 1
ATOM 832 C CA . PRO A 1 106 ? -14.811 -10.818 14.054 1.00 83.06 106 PRO A CA 1
ATOM 833 C C . PRO A 1 106 ? -13.931 -10.842 15.311 1.00 83.06 106 PRO A C 1
ATOM 835 O O . PRO A 1 106 ? -14.159 -10.068 16.231 1.00 83.06 106 PRO A O 1
ATOM 838 N N . ARG A 1 107 ? -12.897 -11.692 15.328 1.00 84.38 107 ARG A N 1
ATOM 839 C CA . ARG A 1 107 ? -11.929 -11.845 16.425 1.00 84.38 107 ARG A CA 1
ATOM 840 C C . ARG A 1 107 ? -10.674 -10.979 16.269 1.00 84.38 107 ARG A C 1
ATOM 842 O O . ARG A 1 107 ? -9.714 -11.178 17.009 1.00 84.38 107 ARG A O 1
ATOM 849 N N . ALA A 1 108 ? -10.639 -10.077 15.288 1.00 84.69 108 ALA A N 1
ATOM 850 C CA . ALA A 1 108 ? -9.519 -9.161 15.113 1.00 84.69 108 ALA A CA 1
ATOM 851 C C . ALA A 1 108 ? -9.329 -8.308 16.374 1.00 84.69 108 ALA A C 1
ATOM 853 O O . ALA A 1 108 ? -10.292 -7.775 16.927 1.00 84.69 108 ALA A O 1
ATOM 854 N N . LEU A 1 109 ? -8.078 -8.190 16.815 1.00 80.38 109 LEU A N 1
ATOM 855 C CA . LEU A 1 109 ? -7.711 -7.324 17.930 1.00 80.38 109 LEU A CA 1
ATOM 856 C C . LEU A 1 109 ? -7.901 -5.860 17.515 1.00 80.38 109 LEU A C 1
ATOM 858 O O . LEU A 1 109 ? -7.577 -5.506 16.385 1.00 80.38 109 LEU A O 1
ATOM 862 N N . GLY A 1 110 ? -8.429 -5.038 18.424 1.00 84.44 110 GLY A N 1
ATOM 863 C CA . GLY A 1 110 ? -8.596 -3.596 18.228 1.00 84.44 110 GLY A CA 1
ATOM 864 C C . GLY A 1 110 ? -7.455 -2.764 18.818 1.00 84.44 110 GLY A C 1
ATOM 865 O O . GLY A 1 110 ? -6.407 -3.293 19.194 1.00 84.44 110 GLY A O 1
ATOM 866 N N . GLY A 1 111 ? -7.685 -1.454 18.927 1.00 85.56 111 GLY A N 1
ATOM 867 C CA . GLY A 1 111 ? -6.757 -0.509 19.551 1.00 85.56 111 GLY A CA 1
ATOM 868 C C . GLY A 1 111 ? -5.507 -0.239 18.712 1.00 85.56 111 GLY A C 1
ATOM 869 O O . GLY A 1 111 ? -5.536 -0.343 17.485 1.00 85.56 111 GLY A O 1
ATOM 870 N N . GLU A 1 112 ? -4.401 0.098 19.379 1.00 88.75 112 GLU A N 1
ATOM 871 C CA . GLU A 1 112 ? -3.131 0.513 18.757 1.00 88.75 112 GLU A CA 1
ATOM 872 C C . GLU A 1 112 ? -2.669 -0.434 17.643 1.00 88.75 112 GLU A C 1
ATOM 874 O O . GLU A 1 112 ? -2.286 0.010 16.564 1.00 88.75 112 GLU A O 1
ATOM 879 N N . LYS A 1 113 ? -2.780 -1.750 17.856 1.00 90.81 113 LYS A N 1
ATOM 880 C CA . LYS A 1 113 ? -2.361 -2.747 16.866 1.00 90.81 113 LYS A CA 1
ATOM 881 C C . LYS A 1 113 ? -3.177 -2.678 15.573 1.00 90.81 113 LYS A C 1
ATOM 883 O O . LYS A 1 113 ? -2.606 -2.785 14.492 1.00 90.81 113 LYS A O 1
ATOM 888 N N . ALA A 1 114 ? -4.493 -2.495 15.672 1.00 91.81 114 ALA A N 1
ATOM 889 C CA . ALA A 1 114 ? -5.354 -2.377 14.496 1.00 91.81 114 ALA A CA 1
ATOM 890 C C . ALA A 1 114 ? -5.038 -1.107 13.699 1.00 91.81 114 ALA A C 1
ATOM 892 O O . ALA A 1 114 ? -5.005 -1.131 12.469 1.00 91.81 114 ALA A O 1
ATOM 893 N N . TRP A 1 115 ? -4.767 -0.011 14.407 1.00 93.25 115 TRP A N 1
ATOM 894 C CA . TRP A 1 115 ? -4.397 1.262 13.800 1.00 93.25 115 TRP A CA 1
ATOM 895 C C . TRP A 1 115 ? -3.008 1.247 13.178 1.00 93.25 115 TRP A C 1
ATOM 897 O O . TRP A 1 115 ? -2.837 1.779 12.085 1.00 93.25 115 TRP A O 1
ATOM 907 N N . SER A 1 116 ? -2.047 0.581 13.816 1.00 94.31 116 SER A N 1
ATOM 908 C CA . SER A 1 116 ? -0.729 0.346 13.234 1.00 94.31 116 SER A CA 1
ATOM 909 C C . SER A 1 116 ? -0.853 -0.399 11.903 1.00 94.31 116 SER A C 1
ATOM 911 O O . SER A 1 116 ? -0.387 0.103 10.884 1.00 94.31 116 SER A O 1
ATOM 913 N N . GLU A 1 117 ? -1.596 -1.514 11.860 1.00 94.88 117 GLU A N 1
ATOM 914 C CA . GLU A 1 117 ? -1.824 -2.259 10.612 1.00 94.88 117 GLU A CA 1
ATOM 915 C C . GLU A 1 117 ? -2.522 -1.392 9.539 1.00 94.88 117 GLU A C 1
ATOM 917 O O . GLU A 1 117 ? -2.135 -1.442 8.369 1.00 94.88 117 GLU A O 1
ATOM 922 N N . VAL A 1 118 ? -3.475 -0.526 9.915 1.00 94.94 118 VAL A N 1
ATOM 923 C CA . VAL A 1 118 ? -4.080 0.449 8.985 1.00 94.94 118 VAL A CA 1
ATOM 924 C C . VAL A 1 118 ? -3.043 1.412 8.416 1.00 94.94 118 VAL A C 1
ATOM 926 O O . VAL A 1 118 ? -3.025 1.649 7.206 1.00 94.94 118 VAL A O 1
ATOM 929 N N . TYR A 1 119 ? -2.190 1.989 9.261 1.00 95.69 119 TYR A N 1
ATOM 930 C CA . TYR A 1 119 ? -1.165 2.929 8.813 1.00 95.69 119 TYR A CA 1
ATOM 931 C C . TYR A 1 119 ? -0.108 2.243 7.953 1.00 95.69 119 TYR A C 1
ATOM 933 O O . TYR A 1 119 ? 0.318 2.821 6.952 1.00 95.69 119 TYR A O 1
ATOM 941 N N . MET A 1 120 ? 0.232 0.986 8.247 1.00 96.31 120 MET A N 1
ATOM 942 C CA . MET A 1 120 ? 1.069 0.170 7.373 1.00 96.31 120 MET A CA 1
ATOM 943 C C . MET A 1 120 ? 0.433 0.052 5.986 1.00 96.31 120 MET A C 1
ATOM 945 O O . MET A 1 120 ? 1.084 0.399 5.003 1.00 96.31 120 MET A O 1
ATOM 949 N N . VAL A 1 121 ? -0.839 -0.353 5.889 1.00 96.44 121 VAL A N 1
ATOM 950 C CA . VAL A 1 121 ? -1.552 -0.467 4.600 1.00 96.44 121 VAL A CA 1
ATOM 951 C C . VAL A 1 121 ? -1.641 0.882 3.879 1.00 96.44 121 VAL A C 1
ATOM 953 O O . VAL A 1 121 ? -1.418 0.943 2.672 1.00 96.44 121 VAL A O 1
ATOM 956 N N . SER A 1 122 ? -1.881 1.980 4.600 1.00 95.31 122 SER A N 1
ATOM 957 C CA . SER A 1 122 ? -1.858 3.334 4.030 1.00 95.31 122 SER A CA 1
ATOM 958 C C . SER A 1 122 ? -0.493 3.661 3.416 1.00 95.31 122 SER A C 1
ATOM 960 O O . SER A 1 122 ? -0.419 4.072 2.256 1.00 95.31 122 SER A O 1
ATOM 962 N N . ASN A 1 123 ? 0.597 3.384 4.131 1.00 95.69 123 ASN A N 1
ATOM 963 C CA . ASN A 1 123 ? 1.958 3.598 3.646 1.00 95.69 123 ASN A CA 1
ATOM 964 C C . ASN A 1 123 ? 2.253 2.738 2.400 1.00 95.69 123 ASN A C 1
ATOM 966 O O . ASN A 1 123 ? 2.803 3.241 1.418 1.00 95.69 123 ASN A O 1
ATOM 970 N N . ARG A 1 124 ? 1.799 1.476 2.366 1.00 94.56 124 ARG A N 1
ATOM 971 C CA . ARG A 1 124 ? 1.927 0.612 1.176 1.00 94.56 124 ARG A CA 1
ATOM 972 C C . ARG A 1 124 ? 1.090 1.104 0.004 1.00 94.56 124 ARG A C 1
ATOM 974 O O . ARG A 1 124 ? 1.566 1.035 -1.124 1.00 94.56 124 ARG A O 1
ATOM 981 N N . SER A 1 125 ? -0.108 1.638 0.234 1.00 94.62 125 SER A N 1
ATOM 982 C CA . SER A 1 125 ? -0.928 2.199 -0.848 1.00 94.62 125 SER A CA 1
ATOM 983 C C . SER A 1 125 ? -0.261 3.410 -1.510 1.00 94.62 125 SER A C 1
ATOM 985 O O . SER A 1 125 ? -0.306 3.551 -2.736 1.00 94.62 125 SER A O 1
ATOM 987 N N . HIS A 1 126 ? 0.440 4.241 -0.729 1.00 93.50 126 HIS A N 1
ATOM 988 C CA . HIS A 1 126 ? 1.222 5.353 -1.266 1.00 93.50 126 HIS A CA 1
ATOM 989 C C . HIS A 1 126 ? 2.427 4.856 -2.072 1.00 93.50 126 HIS A C 1
ATOM 991 O O . HIS A 1 126 ? 2.676 5.365 -3.166 1.00 93.50 126 HIS A O 1
ATOM 997 N N . LEU A 1 127 ? 3.134 3.830 -1.580 1.00 94.06 127 LEU A N 1
ATOM 998 C CA . LEU A 1 127 ? 4.222 3.182 -2.323 1.00 94.06 127 LEU A CA 1
ATOM 999 C C . LEU A 1 127 ? 3.733 2.598 -3.647 1.00 94.06 127 LEU A C 1
ATOM 1001 O O . LEU A 1 127 ? 4.300 2.898 -4.694 1.00 94.06 127 LEU A O 1
ATOM 1005 N N . LEU A 1 128 ? 2.659 1.809 -3.605 1.00 95.00 128 LEU A N 1
ATOM 1006 C CA . LEU A 1 128 ? 2.030 1.191 -4.768 1.00 95.00 128 LEU A CA 1
ATOM 1007 C C . LEU A 1 128 ? 1.695 2.242 -5.831 1.00 95.00 128 LEU A C 1
ATOM 1009 O O . LEU A 1 128 ? 2.077 2.099 -6.993 1.00 95.00 128 LEU A O 1
ATOM 1013 N N . THR A 1 129 ? 1.044 3.329 -5.416 1.00 94.19 129 THR A N 1
ATOM 1014 C CA . THR A 1 129 ? 0.690 4.453 -6.290 1.00 94.19 129 THR A CA 1
ATOM 1015 C C . THR A 1 129 ? 1.937 5.095 -6.896 1.00 94.19 129 THR A C 1
ATOM 1017 O O . THR A 1 129 ? 2.017 5.267 -8.112 1.00 94.19 129 THR A O 1
ATOM 1020 N N . GLY A 1 130 ? 2.939 5.414 -6.074 1.00 92.88 130 GLY A N 1
ATOM 1021 C CA . GLY A 1 130 ? 4.156 6.090 -6.518 1.00 92.88 130 GLY A CA 1
ATOM 1022 C C . GLY A 1 130 ? 5.018 5.256 -7.468 1.00 92.88 130 GLY A C 1
ATOM 1023 O O . GLY A 1 130 ? 5.463 5.769 -8.496 1.00 92.88 130 GLY A O 1
ATOM 1024 N N . ILE A 1 131 ? 5.210 3.968 -7.172 1.00 92.81 131 ILE A N 1
ATOM 1025 C CA . ILE A 1 131 ? 5.956 3.041 -8.036 1.00 92.81 131 ILE A CA 1
ATOM 1026 C C . ILE A 1 131 ? 5.222 2.875 -9.369 1.00 92.81 131 ILE A C 1
ATOM 1028 O O . ILE A 1 131 ? 5.843 2.978 -10.425 1.00 92.81 131 ILE A O 1
ATOM 1032 N N . THR A 1 132 ? 3.897 2.698 -9.336 1.00 93.44 132 THR A N 1
ATOM 1033 C CA . THR A 1 132 ? 3.082 2.581 -10.554 1.00 93.44 132 THR A CA 1
ATOM 1034 C C . THR A 1 132 ? 3.196 3.846 -11.404 1.00 93.44 132 THR A C 1
ATOM 1036 O O . THR A 1 132 ? 3.528 3.759 -12.581 1.00 93.44 132 THR A O 1
ATOM 1039 N N . MET A 1 133 ? 3.008 5.033 -10.820 1.00 92.25 133 MET A N 1
ATOM 1040 C CA . MET A 1 133 ? 3.151 6.305 -11.541 1.00 92.25 133 MET A CA 1
ATOM 1041 C C . MET A 1 133 ? 4.542 6.468 -12.156 1.00 92.25 133 MET A C 1
ATOM 1043 O O . MET A 1 133 ? 4.673 6.923 -13.295 1.00 92.25 133 MET A O 1
ATOM 1047 N N . SER A 1 134 ? 5.585 6.070 -11.424 1.00 90.88 134 SER A N 1
ATOM 1048 C CA . SER A 1 134 ? 6.946 6.093 -11.946 1.00 90.88 134 SER A CA 1
ATOM 1049 C C . SER A 1 134 ? 7.136 5.132 -13.119 1.00 90.88 134 SER A C 1
ATOM 1051 O O . SER A 1 134 ? 7.848 5.484 -14.056 1.00 90.88 134 SER A O 1
ATOM 1053 N N . ALA A 1 135 ? 6.530 3.947 -13.073 1.00 89.94 135 ALA A N 1
ATOM 1054 C CA . ALA A 1 135 ? 6.616 2.955 -14.137 1.00 89.94 135 ALA A CA 1
ATOM 1055 C C . ALA A 1 135 ? 5.877 3.412 -15.399 1.00 89.94 135 ALA A C 1
ATOM 1057 O O . ALA A 1 135 ? 6.427 3.345 -16.492 1.00 89.94 135 ALA A O 1
ATOM 1058 N N . LEU A 1 136 ? 4.671 3.965 -15.249 1.00 88.62 136 LEU A N 1
ATOM 1059 C CA . LEU A 1 136 ? 3.875 4.490 -16.366 1.00 88.62 136 LEU A CA 1
ATOM 1060 C C . LEU A 1 136 ? 4.514 5.723 -17.022 1.00 88.62 136 LEU A C 1
ATOM 1062 O O . LEU A 1 136 ? 4.287 5.998 -18.197 1.00 88.62 136 LEU A O 1
ATOM 1066 N N . SER A 1 137 ? 5.335 6.461 -16.273 1.00 87.44 137 SER A N 1
ATOM 1067 C CA . SER A 1 137 ? 6.091 7.604 -16.797 1.00 87.44 137 SER A CA 1
ATOM 1068 C C . SER A 1 137 ? 7.358 7.192 -17.558 1.00 87.44 137 SER A C 1
ATOM 1070 O O . SER A 1 137 ? 7.975 8.040 -18.209 1.00 87.44 137 SER A O 1
ATOM 1072 N N . TYR A 1 138 ? 7.764 5.921 -17.486 1.00 88.06 138 TYR A N 1
ATOM 1073 C CA . TYR A 1 138 ? 8.995 5.426 -18.093 1.00 88.06 138 TYR A CA 1
ATOM 1074 C C . TYR A 1 138 ? 8.776 5.017 -19.552 1.00 88.06 138 TYR A C 1
ATOM 1076 O O . TYR A 1 138 ? 8.351 3.907 -19.858 1.00 88.06 138 TYR A O 1
ATOM 1084 N N . LYS A 1 139 ? 9.067 5.943 -20.469 1.00 83.69 139 LYS A N 1
ATOM 1085 C CA . LYS A 1 139 ? 8.782 5.786 -21.906 1.00 83.69 139 LYS A CA 1
ATOM 1086 C C . LYS A 1 139 ? 9.794 4.929 -22.667 1.00 83.69 139 LYS A C 1
ATOM 1088 O O . LYS A 1 139 ? 9.519 4.574 -23.810 1.00 83.69 139 LYS A O 1
ATOM 1093 N N . ASP A 1 140 ? 10.935 4.611 -22.061 1.00 85.69 140 ASP A N 1
ATOM 1094 C CA . ASP A 1 140 ? 12.013 3.889 -22.744 1.00 85.69 140 ASP A CA 1
ATOM 1095 C C . ASP A 1 140 ? 11.714 2.386 -22.885 1.00 85.69 140 ASP A C 1
ATOM 1097 O O . ASP A 1 140 ? 12.252 1.741 -23.783 1.00 85.69 140 ASP A O 1
ATOM 1101 N N . ASP A 1 141 ? 10.833 1.830 -22.041 1.00 85.75 141 ASP A N 1
ATOM 1102 C CA . ASP A 1 141 ? 10.439 0.420 -22.086 1.00 85.75 141 ASP A CA 1
ATOM 1103 C C . ASP A 1 141 ? 8.924 0.224 -21.898 1.00 85.75 141 ASP A C 1
ATOM 1105 O O . ASP A 1 141 ? 8.384 0.187 -20.788 1.00 85.75 141 ASP A O 1
ATOM 1109 N N . LEU A 1 142 ? 8.228 0.021 -23.018 1.00 88.06 142 LEU A N 1
ATOM 1110 C CA . LEU A 1 142 ? 6.787 -0.239 -23.040 1.00 88.06 142 LEU A CA 1
ATOM 1111 C C . LEU A 1 142 ? 6.403 -1.586 -22.410 1.00 88.06 142 LEU A C 1
ATOM 1113 O O . LEU A 1 142 ? 5.239 -1.775 -22.048 1.00 88.06 142 LEU A O 1
ATOM 1117 N N . SER A 1 143 ? 7.339 -2.533 -22.277 1.00 88.62 143 SER A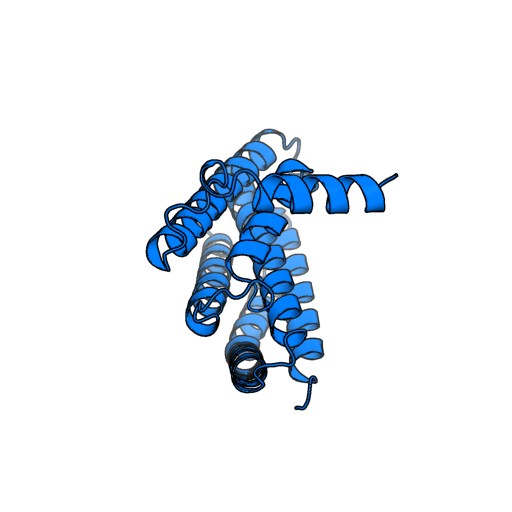 N 1
ATOM 1118 C CA . SER A 1 143 ? 7.063 -3.821 -21.634 1.00 88.62 143 SER A CA 1
ATOM 1119 C C . SER A 1 143 ? 6.809 -3.658 -20.135 1.00 88.62 143 SER A C 1
ATOM 1121 O O . SER A 1 143 ? 5.921 -4.322 -19.599 1.00 88.62 143 SER A O 1
ATOM 1123 N N . ILE A 1 144 ? 7.492 -2.704 -19.488 1.00 88.44 144 ILE A N 1
ATOM 1124 C CA . ILE A 1 144 ? 7.267 -2.344 -18.082 1.00 88.44 144 ILE A CA 1
ATOM 1125 C C . ILE A 1 144 ? 5.864 -1.763 -17.913 1.00 88.44 144 ILE A C 1
ATOM 1127 O O . ILE A 1 144 ? 5.113 -2.213 -17.047 1.00 88.44 144 ILE A O 1
ATOM 1131 N N . ILE A 1 145 ? 5.483 -0.813 -18.774 1.00 89.44 145 ILE A N 1
ATOM 1132 C CA . ILE A 1 145 ? 4.153 -0.190 -18.740 1.00 89.44 145 ILE A CA 1
ATOM 1133 C C . ILE A 1 145 ? 3.066 -1.259 -18.894 1.00 89.44 145 ILE A C 1
ATOM 1135 O O . ILE A 1 145 ? 2.171 -1.358 -18.054 1.00 89.44 145 ILE A O 1
ATOM 1139 N N . ARG A 1 146 ? 3.177 -2.115 -19.919 1.00 89.44 146 ARG A N 1
ATOM 1140 C CA . ARG A 1 146 ? 2.225 -3.212 -20.158 1.00 89.44 146 ARG A CA 1
ATOM 1141 C C . ARG A 1 146 ? 2.166 -4.181 -18.981 1.00 89.44 146 ARG A C 1
ATOM 1143 O O . ARG A 1 146 ? 1.073 -4.498 -18.525 1.00 89.44 146 ARG A O 1
ATOM 1150 N N . GLY A 1 147 ? 3.317 -4.594 -18.451 1.00 90.81 147 GLY A N 1
ATOM 1151 C CA . GLY A 1 147 ? 3.399 -5.514 -17.317 1.00 90.81 147 GLY A CA 1
ATOM 1152 C C . GLY A 1 147 ? 2.723 -4.975 -16.056 1.00 90.81 147 GLY A C 1
ATOM 1153 O O . GLY A 1 147 ? 2.020 -5.724 -15.374 1.00 90.81 147 GLY A O 1
ATOM 1154 N N . VAL A 1 148 ? 2.882 -3.677 -15.775 1.00 91.69 148 VAL A N 1
ATOM 1155 C CA . VAL A 1 148 ? 2.195 -3.002 -14.666 1.00 91.69 148 VAL A CA 1
ATOM 1156 C C . VAL A 1 148 ? 0.695 -2.910 -14.939 1.00 91.69 148 VAL A C 1
ATOM 1158 O O . VAL A 1 148 ? -0.085 -3.359 -14.104 1.00 91.69 148 VAL A O 1
ATOM 1161 N N . CYS A 1 149 ? 0.264 -2.411 -16.101 1.00 91.75 149 CYS A N 1
ATOM 1162 C CA . CYS A 1 149 ? -1.161 -2.316 -16.437 1.00 91.75 149 CYS A CA 1
ATOM 1163 C C . CYS A 1 149 ? -1.870 -3.681 -16.387 1.00 91.75 149 CYS A C 1
ATOM 1165 O O . CYS A 1 149 ? -2.987 -3.769 -15.877 1.00 91.75 149 CYS A O 1
ATOM 1167 N N . ASP A 1 150 ? -1.228 -4.746 -16.871 1.00 92.75 150 ASP A N 1
ATOM 1168 C CA . ASP A 1 150 ? -1.755 -6.112 -16.816 1.00 92.75 150 ASP A CA 1
ATOM 1169 C C . ASP A 1 150 ? -1.930 -6.593 -15.371 1.00 92.75 150 ASP A C 1
ATOM 1171 O O . ASP A 1 150 ? -2.973 -7.161 -15.044 1.00 92.75 150 ASP A O 1
ATOM 1175 N N . LEU A 1 151 ? -0.954 -6.325 -14.494 1.00 94.00 151 LEU A N 1
ATOM 1176 C CA . LEU A 1 151 ? -1.067 -6.617 -13.064 1.00 94.00 151 LEU A CA 1
ATOM 1177 C C . LEU A 1 151 ? -2.246 -5.861 -12.436 1.00 94.00 151 LEU A C 1
ATOM 1179 O O . LEU A 1 151 ? -3.078 -6.476 -11.776 1.00 94.00 151 LEU A O 1
ATOM 1183 N N . LEU A 1 152 ? -2.370 -4.551 -12.680 1.00 93.19 152 LEU A N 1
ATOM 1184 C CA . LEU A 1 152 ? -3.472 -3.755 -12.124 1.00 93.19 152 LEU A CA 1
ATOM 1185 C C . LEU A 1 152 ? -4.841 -4.285 -12.579 1.00 93.19 152 LEU A C 1
ATOM 1187 O O . LEU A 1 152 ? -5.759 -4.387 -11.766 1.00 93.19 152 LEU A O 1
ATOM 1191 N N . ARG A 1 153 ? -4.988 -4.650 -13.864 1.00 92.62 153 ARG A N 1
ATOM 1192 C CA . ARG A 1 153 ? -6.232 -5.247 -14.390 1.00 92.62 153 ARG A CA 1
ATOM 1193 C C . ARG A 1 153 ? -6.523 -6.604 -13.753 1.00 92.62 153 ARG A C 1
ATOM 1195 O O . ARG A 1 153 ? -7.688 -6.896 -13.495 1.00 92.62 153 ARG A O 1
ATOM 1202 N N . HIS A 1 154 ? -5.490 -7.411 -13.517 1.00 94.56 154 HIS A N 1
ATOM 1203 C CA . HIS A 1 154 ? -5.619 -8.727 -12.896 1.00 94.56 154 HIS A CA 1
ATOM 1204 C C . HIS A 1 154 ? -6.063 -8.648 -11.430 1.00 94.56 154 HIS A C 1
ATOM 1206 O O . HIS A 1 154 ? -6.916 -9.429 -11.022 1.00 94.56 154 HIS A O 1
ATOM 1212 N N . GLU A 1 155 ? -5.538 -7.690 -10.664 1.00 93.62 155 GLU A N 1
ATOM 1213 C CA . GLU A 1 155 ? -5.820 -7.546 -9.227 1.00 93.62 155 GLU A CA 1
ATOM 1214 C C . GLU A 1 155 ? -7.120 -6.778 -8.929 1.00 93.62 155 GLU A C 1
ATOM 1216 O O . GLU A 1 155 ? -7.719 -6.929 -7.861 1.00 93.62 155 GLU A O 1
ATOM 1221 N N . LEU A 1 156 ? -7.601 -5.961 -9.874 1.00 92.88 156 LEU A N 1
ATOM 1222 C CA . LEU A 1 156 ? -8.791 -5.124 -9.691 1.00 92.88 156 LEU A CA 1
ATOM 1223 C C . LEU A 1 156 ? -10.058 -5.893 -9.245 1.00 92.88 156 LEU A C 1
ATOM 1225 O O . LEU A 1 156 ? -10.776 -5.363 -8.392 1.00 92.88 156 LEU A O 1
ATOM 1229 N N . PRO A 1 157 ? -10.376 -7.100 -9.762 1.00 94.38 157 PRO A N 1
ATOM 1230 C CA . PRO A 1 157 ? -11.498 -7.901 -9.269 1.00 94.38 157 PRO A CA 1
ATOM 1231 C C . PRO A 1 157 ? -11.387 -8.238 -7.777 1.00 94.38 157 PRO A C 1
ATOM 1233 O O . PRO A 1 157 ? -12.342 -7.997 -7.043 1.00 94.38 157 PRO A O 1
ATOM 1236 N N . SER A 1 158 ? -10.221 -8.701 -7.314 1.00 94.50 158 SER A N 1
ATOM 1237 C CA . SER A 1 158 ? -9.977 -9.067 -5.909 1.00 94.50 158 SER A CA 1
ATOM 1238 C C . SER A 1 158 ? -10.122 -7.867 -4.967 1.00 94.50 158 SER A C 1
ATOM 1240 O O . SER A 1 158 ? -10.668 -7.979 -3.870 1.00 94.50 158 SER A O 1
ATOM 1242 N N . ILE A 1 159 ? -9.672 -6.686 -5.403 1.00 94.38 159 ILE A N 1
ATOM 1243 C CA . ILE A 1 159 ? -9.803 -5.443 -4.628 1.00 94.38 159 ILE A CA 1
ATOM 1244 C C . ILE A 1 159 ? -11.277 -5.001 -4.551 1.00 94.38 159 ILE A C 1
ATOM 1246 O O . ILE A 1 159 ? -11.729 -4.522 -3.509 1.00 94.38 159 ILE A O 1
ATOM 1250 N N . ARG A 1 160 ? -12.055 -5.180 -5.629 1.00 94.81 160 ARG A N 1
ATOM 1251 C CA . ARG A 1 160 ? -13.501 -4.880 -5.646 1.00 94.81 160 ARG A CA 1
ATOM 1252 C C . ARG A 1 160 ? -14.303 -5.815 -4.751 1.00 94.81 160 ARG A C 1
ATOM 1254 O O . ARG A 1 160 ? -15.181 -5.340 -4.040 1.00 94.81 160 ARG A O 1
ATOM 1261 N N . GLU A 1 161 ? -13.983 -7.104 -4.761 1.00 94.81 161 GLU A N 1
ATOM 1262 C CA . GLU A 1 161 ? -14.580 -8.074 -3.840 1.00 94.81 161 GLU A CA 1
ATOM 1263 C C . GLU A 1 161 ? -14.333 -7.645 -2.388 1.00 94.81 161 GLU A C 1
ATOM 1265 O O . GLU A 1 161 ? -15.274 -7.512 -1.607 1.00 94.81 161 GLU A O 1
ATOM 1270 N N . LEU A 1 162 ? -13.090 -7.281 -2.058 1.00 94.44 162 LEU A N 1
ATOM 1271 C CA . LEU A 1 162 ? -12.742 -6.802 -0.722 1.00 94.44 162 LEU A CA 1
ATOM 1272 C C . LEU A 1 162 ? -13.490 -5.517 -0.326 1.00 94.44 162 LEU A C 1
ATOM 1274 O O . LEU A 1 162 ? -13.893 -5.372 0.828 1.00 94.44 162 LEU A O 1
ATOM 1278 N N . ARG A 1 163 ? -13.701 -4.580 -1.260 1.00 95.44 163 ARG A N 1
ATOM 1279 C CA . ARG A 1 163 ? -14.535 -3.387 -1.027 1.00 95.44 163 ARG A CA 1
ATOM 1280 C C . ARG A 1 163 ? -15.960 -3.781 -0.641 1.00 95.44 163 ARG A C 1
ATOM 1282 O O . ARG A 1 163 ? -16.504 -3.220 0.310 1.00 95.44 163 ARG A O 1
ATOM 1289 N N . ASP A 1 164 ? -16.558 -4.715 -1.372 1.00 94.62 164 ASP A N 1
ATOM 1290 C CA . ASP A 1 164 ? -17.941 -5.139 -1.145 1.00 94.62 164 ASP A CA 1
ATOM 1291 C C . ASP A 1 164 ? -18.077 -5.840 0.216 1.00 94.62 164 ASP A C 1
ATOM 1293 O O . ASP A 1 164 ? -18.993 -5.540 0.989 1.00 94.62 164 ASP A O 1
ATOM 1297 N N . GLU A 1 165 ? -17.106 -6.683 0.576 1.00 93.00 165 GLU A N 1
ATOM 1298 C CA . GLU A 1 165 ? -17.030 -7.295 1.903 1.00 93.00 165 GLU A CA 1
ATOM 1299 C C . GLU A 1 165 ? -16.836 -6.249 3.018 1.00 93.00 165 GLU A C 1
ATOM 1301 O O . GLU A 1 165 ? -17.512 -6.298 4.051 1.00 93.00 165 GLU A O 1
ATOM 1306 N N . LEU A 1 166 ? -15.955 -5.260 2.819 1.00 92.00 166 LEU A N 1
ATOM 1307 C CA . LEU A 1 166 ? -15.751 -4.159 3.766 1.00 92.00 166 LEU A CA 1
ATOM 1308 C C . LEU A 1 166 ? -17.020 -3.330 3.955 1.00 92.00 166 LEU A C 1
ATOM 1310 O O . LEU A 1 166 ? -17.289 -2.893 5.077 1.00 92.00 166 LEU A O 1
ATOM 1314 N N . ALA A 1 167 ? -17.789 -3.084 2.893 1.00 89.75 167 ALA A N 1
ATOM 1315 C CA . ALA A 1 167 ? -19.029 -2.312 2.938 1.00 89.75 167 ALA A CA 1
ATOM 1316 C C . ALA A 1 167 ? -20.118 -3.008 3.771 1.00 89.75 167 ALA A C 1
ATOM 1318 O O . ALA A 1 167 ? -20.891 -2.330 4.450 1.00 89.75 167 ALA A O 1
ATOM 1319 N N . ALA A 1 168 ? -20.133 -4.344 3.793 1.00 88.25 168 ALA A N 1
ATOM 1320 C CA . ALA A 1 168 ? -21.083 -5.133 4.577 1.00 88.25 168 ALA A CA 1
ATOM 1321 C C . ALA A 1 168 ? -20.853 -5.053 6.103 1.00 88.25 168 ALA A C 1
ATOM 1323 O O . ALA A 1 168 ? -21.751 -5.376 6.885 1.00 88.25 168 ALA A O 1
ATOM 1324 N N . LEU A 1 169 ? -19.670 -4.617 6.552 1.00 86.38 169 LEU A N 1
ATOM 1325 C CA . LEU A 1 169 ? -19.337 -4.537 7.977 1.00 86.38 169 LEU A CA 1
ATOM 1326 C C . LEU A 1 169 ? -19.994 -3.340 8.682 1.00 86.38 169 LEU A C 1
ATOM 1328 O O . LEU A 1 169 ? -20.085 -2.230 8.156 1.00 86.38 169 LEU A O 1
ATOM 1332 N N . ARG A 1 170 ? -20.398 -3.536 9.940 1.00 78.62 170 ARG A N 1
ATOM 1333 C CA . ARG A 1 170 ? -20.821 -2.435 10.819 1.00 78.62 170 ARG A CA 1
ATOM 1334 C C . ARG A 1 170 ? -19.592 -1.788 11.456 1.00 78.62 170 ARG A C 1
ATOM 1336 O O . ARG A 1 170 ? -18.743 -2.478 12.007 1.00 78.62 170 ARG A O 1
ATOM 1343 N N . THR A 1 171 ? -19.503 -0.463 11.393 1.00 71.75 171 THR A N 1
ATOM 1344 C CA . THR A 1 171 ? -18.295 0.297 11.774 1.00 71.75 171 THR A CA 1
ATOM 1345 C C . THR A 1 171 ? -18.288 0.774 13.219 1.00 71.75 171 THR A C 1
ATOM 1347 O O . THR A 1 171 ? -17.248 1.208 13.699 1.00 71.75 171 THR A O 1
ATOM 1350 N N . ALA A 1 172 ? -19.428 0.699 13.912 1.00 68.88 172 ALA A N 1
ATOM 1351 C CA . ALA A 1 172 ? -19.590 1.240 15.262 1.00 68.88 172 ALA A CA 1
ATOM 1352 C C . ALA A 1 172 ? -18.623 0.623 16.291 1.00 68.88 172 ALA A C 1
ATOM 1354 O O . ALA A 1 172 ? -18.276 1.279 17.263 1.00 68.88 172 ALA A O 1
ATOM 1355 N N . GLU A 1 173 ? -18.160 -0.607 16.056 1.00 72.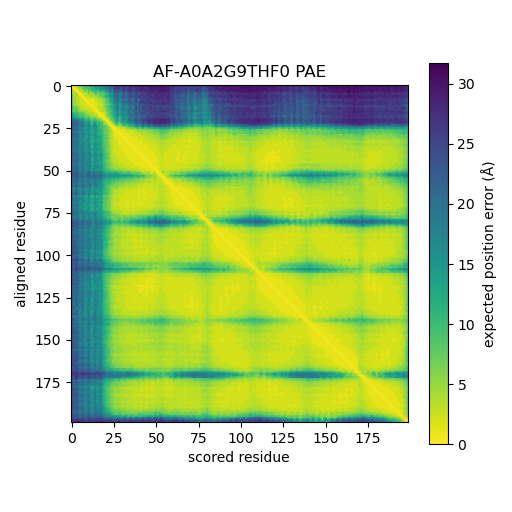44 173 GLU A N 1
ATOM 1356 C CA . GLU A 1 173 ? -17.255 -1.338 16.956 1.00 72.44 173 GLU A CA 1
ATOM 1357 C C . GLU A 1 173 ? -15.800 -1.369 16.455 1.00 72.44 173 GLU A C 1
ATOM 1359 O O . GLU A 1 173 ? -14.909 -1.838 17.160 1.00 72.44 173 GLU A O 1
ATOM 1364 N N . LYS A 1 174 ? -15.546 -0.902 15.225 1.00 84.94 174 LYS A N 1
ATOM 1365 C CA . LYS A 1 174 ? -14.241 -0.997 14.556 1.00 84.94 174 LYS A CA 1
ATOM 1366 C C . LYS A 1 174 ? -13.965 0.259 13.716 1.00 84.94 174 LYS A C 1
ATOM 1368 O O . LYS A 1 174 ? -14.100 0.212 12.489 1.00 84.94 174 LYS A O 1
ATOM 1373 N N . PRO A 1 175 ? -13.584 1.388 14.339 1.00 86.38 175 PRO A N 1
ATOM 1374 C CA . PRO A 1 175 ? -13.425 2.667 13.640 1.00 86.38 175 PRO A CA 1
ATOM 1375 C C . PRO A 1 175 ? -12.371 2.619 12.521 1.00 86.38 175 PRO A C 1
ATOM 1377 O O . PRO A 1 175 ? -12.569 3.213 11.460 1.00 86.38 175 PRO A O 1
ATOM 1380 N N . TRP A 1 176 ? -11.312 1.824 12.693 1.00 88.50 176 TRP A N 1
ATOM 1381 C CA . TRP A 1 176 ? -10.236 1.636 11.714 1.00 88.50 176 TRP A CA 1
ATOM 1382 C C . TRP A 1 176 ? -10.704 1.023 10.376 1.00 88.50 176 TRP A C 1
ATOM 1384 O O . TRP A 1 176 ? -10.067 1.228 9.343 1.00 88.50 176 TRP A O 1
ATOM 1394 N N . ILE A 1 177 ? -11.852 0.327 10.352 1.00 91.25 177 ILE A N 1
ATOM 1395 C CA . ILE A 1 177 ? -12.447 -0.232 9.122 1.00 91.25 177 ILE A CA 1
ATOM 1396 C C . ILE A 1 177 ? -12.831 0.872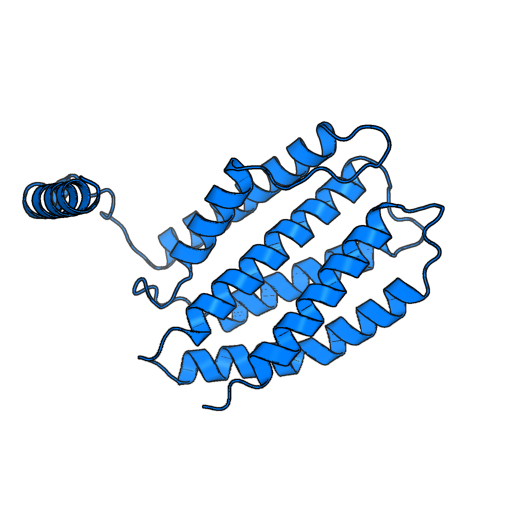 8.131 1.00 91.25 177 ILE A C 1
ATOM 1398 O O . ILE A 1 177 ? -12.722 0.671 6.922 1.00 91.25 177 ILE A O 1
ATOM 1402 N N . ASN A 1 178 ? -13.231 2.054 8.610 1.00 90.25 178 ASN A N 1
ATOM 1403 C CA . ASN A 1 178 ? -13.529 3.177 7.720 1.00 90.25 178 ASN A CA 1
ATOM 1404 C C . ASN A 1 178 ? -12.286 3.653 6.970 1.00 90.25 178 ASN A C 1
ATOM 1406 O O . ASN A 1 178 ? -12.368 3.936 5.779 1.00 90.25 178 ASN A O 1
ATOM 1410 N N . THR A 1 179 ? -11.129 3.674 7.628 1.00 91.62 179 THR A N 1
ATOM 1411 C CA . THR A 1 179 ? -9.865 4.035 6.980 1.00 91.62 179 THR A CA 1
ATOM 1412 C C . THR A 1 179 ? -9.500 3.034 5.888 1.00 91.62 179 THR A C 1
ATOM 1414 O O . THR A 1 179 ? -9.134 3.445 4.790 1.00 91.62 179 THR A O 1
ATOM 1417 N N . TYR A 1 180 ? -9.690 1.731 6.128 1.00 94.19 180 TYR A N 1
ATOM 1418 C CA . TYR A 1 180 ? -9.514 0.723 5.077 1.00 94.19 180 TYR A CA 1
ATOM 1419 C C . TYR A 1 180 ? -10.455 0.938 3.891 1.00 94.19 180 TYR A C 1
ATOM 1421 O O . TYR A 1 180 ? -10.010 0.836 2.752 1.00 94.19 180 TYR A O 1
ATOM 1429 N N . ARG A 1 181 ? -11.727 1.291 4.125 1.00 93.81 181 ARG A N 1
ATOM 1430 C CA . ARG A 1 181 ? -12.663 1.615 3.034 1.00 93.81 181 ARG A CA 1
ATOM 1431 C C . ARG A 1 181 ? -12.153 2.766 2.173 1.00 93.81 181 ARG A C 1
ATOM 1433 O O . ARG A 1 181 ? -12.167 2.639 0.956 1.00 93.81 181 ARG A O 1
ATOM 1440 N N . PHE A 1 182 ? -11.671 3.848 2.789 1.00 92.75 182 PHE A N 1
ATOM 1441 C CA . PHE A 1 182 ? -11.099 4.976 2.047 1.00 92.75 182 PHE A CA 1
ATOM 1442 C C . PHE A 1 182 ? -9.885 4.554 1.213 1.00 92.75 182 PHE A C 1
ATOM 1444 O O . PHE A 1 182 ? -9.842 4.846 0.022 1.00 92.75 182 PHE A O 1
ATOM 1451 N N . ILE A 1 183 ? -8.950 3.801 1.802 1.00 94.69 183 ILE A N 1
ATOM 1452 C CA . ILE A 1 183 ? -7.753 3.321 1.094 1.00 94.69 183 ILE A CA 1
ATOM 1453 C C . ILE A 1 183 ? -8.135 2.437 -0.102 1.00 94.69 183 ILE A C 1
ATOM 1455 O O . ILE A 1 183 ? -7.616 2.623 -1.200 1.00 94.69 183 ILE A O 1
ATOM 1459 N N . ILE A 1 184 ? -9.048 1.482 0.091 1.00 95.62 184 ILE A N 1
ATOM 1460 C CA . ILE A 1 184 ? -9.472 0.560 -0.970 1.00 95.62 184 ILE A CA 1
ATOM 1461 C C . ILE A 1 184 ? -10.201 1.303 -2.096 1.00 95.62 184 ILE A C 1
ATOM 1463 O O . ILE A 1 184 ? -9.933 1.039 -3.267 1.00 95.62 184 ILE A O 1
ATOM 1467 N N . GLU A 1 185 ? -11.075 2.258 -1.773 1.00 94.75 185 GLU A N 1
ATOM 1468 C CA . GLU A 1 185 ? -11.734 3.111 -2.771 1.00 94.75 185 GLU A CA 1
ATOM 1469 C C . GLU A 1 185 ? -10.727 3.914 -3.601 1.00 94.75 185 GLU A C 1
ATOM 1471 O O . GLU A 1 185 ? -10.826 3.947 -4.831 1.00 94.75 185 GLU A O 1
ATOM 1476 N N . ASP A 1 186 ? -9.731 4.521 -2.955 1.00 93.88 186 ASP A N 1
ATOM 1477 C CA . ASP A 1 186 ? -8.698 5.294 -3.644 1.00 93.88 186 ASP A CA 1
ATOM 1478 C C . ASP A 1 186 ? -7.833 4.405 -4.549 1.00 93.88 186 ASP A C 1
ATOM 1480 O O . ASP A 1 186 ? -7.564 4.780 -5.694 1.00 93.88 186 ASP A O 1
ATOM 1484 N N . ILE A 1 187 ? -7.477 3.194 -4.103 1.00 94.31 187 ILE A N 1
ATOM 1485 C CA . ILE A 1 187 ? -6.761 2.210 -4.930 1.00 94.31 187 ILE A CA 1
ATOM 1486 C C . ILE A 1 187 ? -7.603 1.790 -6.139 1.00 94.31 187 ILE A C 1
ATOM 1488 O O . ILE A 1 187 ? -7.085 1.764 -7.255 1.00 94.31 187 ILE A O 1
ATOM 1492 N N . ILE A 1 188 ? -8.894 1.486 -5.957 1.00 94.31 188 ILE A N 1
ATOM 1493 C CA . ILE A 1 188 ? -9.784 1.106 -7.068 1.00 94.31 188 ILE A CA 1
ATOM 1494 C C . ILE A 1 188 ? -9.843 2.227 -8.102 1.00 94.31 188 ILE A C 1
ATOM 1496 O O . ILE A 1 188 ? -9.669 1.962 -9.294 1.00 94.31 188 ILE A O 1
ATOM 1500 N N . ARG A 1 189 ? -10.051 3.475 -7.663 1.00 93.94 189 ARG A N 1
ATOM 1501 C CA . ARG A 1 189 ? -10.077 4.641 -8.558 1.00 93.94 189 ARG A CA 1
ATOM 1502 C C . ARG A 1 189 ? -8.753 4.798 -9.289 1.00 93.94 189 ARG A C 1
ATOM 1504 O O . ARG A 1 189 ? -8.749 4.968 -10.506 1.00 93.94 189 ARG A O 1
ATOM 1511 N N . PHE A 1 190 ? -7.638 4.693 -8.571 1.00 93.31 190 PHE A N 1
ATOM 1512 C CA . PHE A 1 190 ? -6.306 4.774 -9.157 1.00 93.31 190 PHE A CA 1
ATOM 1513 C C . PHE A 1 190 ? -6.096 3.690 -10.225 1.00 93.31 190 PHE A C 1
ATOM 1515 O O . PHE A 1 190 ? -5.736 4.009 -11.356 1.00 93.31 190 PHE A O 1
ATOM 1522 N N . PHE A 1 191 ? -6.404 2.428 -9.920 1.00 92.31 191 PHE A N 1
ATOM 1523 C CA . PHE A 1 191 ? -6.251 1.306 -10.852 1.00 92.31 191 PHE A CA 1
ATOM 1524 C C . PHE A 1 191 ? -7.143 1.487 -12.079 1.00 92.31 191 PHE A C 1
ATOM 1526 O O . PHE A 1 191 ? -6.700 1.271 -13.204 1.00 92.31 191 PHE A O 1
ATOM 1533 N N . GLN A 1 192 ? -8.387 1.929 -11.898 1.00 89.12 192 GLN A N 1
ATOM 1534 C CA . GLN A 1 192 ? -9.289 2.210 -13.014 1.00 89.12 192 GLN A CA 1
ATOM 1535 C C . GLN A 1 192 ? -8.729 3.280 -13.950 1.00 89.12 192 GLN A C 1
ATOM 1537 O O . GLN A 1 192 ? -8.768 3.091 -15.158 1.00 89.12 192 GLN A O 1
ATOM 1542 N N . VAL A 1 193 ? -8.173 4.369 -13.417 1.00 89.31 193 VAL A N 1
ATOM 1543 C CA . VAL A 1 193 ? -7.569 5.418 -14.251 1.00 89.31 193 VAL A CA 1
ATOM 1544 C C . VAL A 1 193 ? -6.312 4.901 -14.952 1.00 89.31 193 VAL A C 1
ATOM 1546 O O . VAL A 1 193 ? -6.147 5.104 -16.151 1.00 89.31 193 VAL A O 1
ATOM 1549 N N . MET A 1 194 ? -5.438 4.197 -14.235 1.00 86.12 194 MET A N 1
ATOM 1550 C CA . MET A 1 194 ? -4.154 3.746 -14.782 1.00 86.12 194 MET A CA 1
ATOM 1551 C C . MET A 1 194 ? -4.276 2.576 -15.759 1.00 86.12 194 MET A C 1
ATOM 1553 O O . MET A 1 194 ? -3.425 2.400 -16.623 1.00 86.12 194 MET A O 1
ATOM 1557 N N . THR A 1 195 ? -5.338 1.779 -15.679 1.00 81.44 195 THR A N 1
ATOM 1558 C CA . THR A 1 195 ? -5.586 0.698 -16.649 1.00 81.44 195 THR A CA 1
ATOM 1559 C C . THR A 1 195 ? -6.111 1.200 -17.996 1.00 81.44 195 THR A C 1
ATOM 1561 O O . THR A 1 195 ? -6.077 0.433 -18.958 1.00 81.44 195 THR A O 1
ATOM 1564 N N . LEU A 1 196 ? -6.527 2.473 -18.074 1.00 78.62 196 LEU A N 1
ATOM 1565 C CA . LEU A 1 196 ? -6.897 3.182 -19.306 1.00 78.62 196 LEU A CA 1
ATOM 1566 C C . LEU A 1 196 ? -5.700 3.829 -20.018 1.00 78.62 196 LEU A C 1
ATOM 1568 O O . 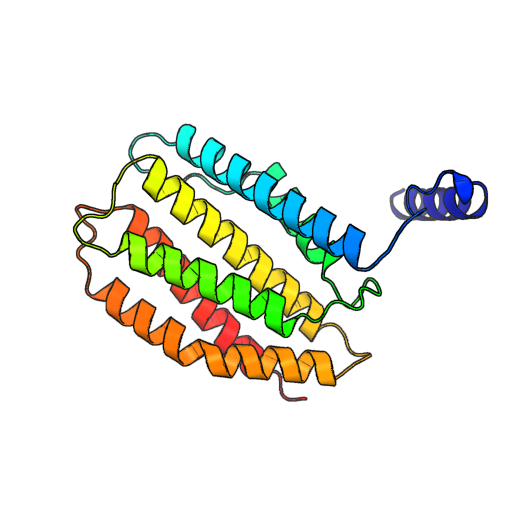LEU A 1 196 ? -5.885 4.410 -21.085 1.00 78.62 196 LEU A O 1
ATOM 1572 N N . PHE A 1 197 ? -4.488 3.755 -19.452 1.00 64.81 197 PHE A N 1
ATOM 1573 C CA . PHE A 1 197 ? -3.269 4.070 -20.198 1.00 64.81 197 PHE A CA 1
ATOM 1574 C C . PHE A 1 197 ? -3.097 3.009 -21.297 1.00 64.81 197 PHE A C 1
ATOM 1576 O O . PHE A 1 197 ? -2.482 1.963 -21.096 1.00 64.81 197 PHE A O 1
ATOM 1583 N N . GLU A 1 198 ? -3.719 3.249 -22.449 1.00 52.47 198 GLU A N 1
ATOM 1584 C CA . GLU A 1 198 ? -3.465 2.493 -23.669 1.00 52.47 198 GLU A CA 1
ATOM 1585 C C . GLU A 1 198 ? -2.075 2.868 -24.200 1.00 52.47 198 GLU A C 1
ATOM 1587 O O . GLU A 1 198 ? -1.737 4.048 -24.323 1.00 52.47 198 GLU A O 1
ATOM 1592 N N . VAL A 1 199 ? -1.268 1.839 -24.472 1.00 49.47 199 VAL A N 1
ATOM 1593 C CA . VAL A 1 199 ? 0.037 1.921 -25.143 1.00 49.47 199 VAL A CA 1
ATOM 1594 C C . VAL A 1 199 ? -0.081 1.331 -26.533 1.00 49.47 199 VAL A C 1
ATOM 1596 O O . VAL A 1 199 ? -0.441 0.131 -26.606 1.00 49.47 199 VAL A O 1
#

Solvent-accessible surface area (backbone atoms only — not comparable to full-atom values): 11214 Å² total; per-residue (Å²): 108,77,67,55,55,54,52,51,52,53,52,47,46,69,75,40,58,84,74,46,94,64,86,64,83,41,74,65,50,47,51,50,52,40,52,52,43,52,50,52,46,41,55,49,20,42,56,52,24,72,71,50,63,91,87,47,87,73,79,87,49,72,66,51,52,49,48,42,53,50,42,28,52,61,59,17,52,78,70,68,35,90,58,73,56,58,67,54,52,51,50,54,52,50,54,41,53,51,53,51,56,49,62,67,39,92,83,40,70,67,65,53,65,40,41,15,54,49,38,36,40,50,54,48,50,52,35,52,50,48,37,48,54,38,36,67,66,33,80,91,44,65,66,57,33,50,49,48,36,50,50,44,60,65,47,46,59,63,54,51,52,50,48,55,58,58,66,73,54,78,51,93,88,38,66,63,56,56,56,51,50,52,53,50,52,51,50,52,52,50,42,58,59,55,53,64,66,82,129

Sequence (199 aa):
LQTEGKILLWAWFQQFSEELPLQDVSTHNVSKAYEDLLKHMDELAEKRAQKMENDTPISISDEENASTKMAIAYLSPVNGSRVDLKPTLGSLITDCLEKVKKAMNPRALGGEKAWSEVYMVSNRSHLLTGITMSALSYKDDLSIIRGVCDLLRHELPSIRELRDELAALRTAEKPWINTYRFIIEDIIRFFQVMTLFEV

Radius of gyration: 19.1 Å; Cα contacts (8 Å, |Δi|>4): 165; chains: 1; bounding box: 57×41×46 Å

Secondary structure (DSSP, 8-state):
-HHHHHHHHHHHHHH-TTTSS-TT--HHHHHHHHHHHHHHHHHHHHHHHHT--TTPPPPPPHHHHHHHHHHHHHH-GGGT----HHHHHHHHHHHHHHHHHHHHSTT---THHHHHHHHHHHHHHHHHHHHHHHHHT-TT-HHHHHHHHHHHHHHHHHHHHHHHHHHHS--TT-THHHHHHHHHHHHHHHHHHHTT---

Nearest PDB structures (foldseek):
  1x8z-assembly2_C  TM=3.779E-01  e=2.965E+00  Arabidopsis thaliana
  7yud-assembly1_R  TM=2.887E-01  e=8.865E+00  Homo sapiens

Organism: Teladorsagia circumcincta (NCBI:txid45464)